Protein AF-A0A965EEN0-F1 (afdb_monomer_lite)

Sequence (197 aa):
MKSKHLRSIIIAGSFLLICLFSVQVYWFNRAFNVAEKQFDHTVQVALKKVADSVSEDTEIRKLSSNFFLAITESKLNSQEVDRMVEKEFQLRSLDVDYEIGIYNADDDTLVYGNYVAATRQQVYDKTKTNITAASAKNLAVYFPGKRSYLAAELKIWIFSTVILLLMCGFFAYAMYSLLRERKFAELKSDFINNMTH

pLDDT: mean 85.21, std 13.42, range [41.09, 97.31]

Structure (mmCIF, N/CA/C/O backbone):
data_AF-A0A965EEN0-F1
#
_entry.id   AF-A0A965EEN0-F1
#
loop_
_atom_site.group_PDB
_atom_site.id
_atom_site.type_symbol
_atom_site.label_atom_id
_atom_site.label_alt_id
_atom_site.label_comp_id
_atom_site.label_asym_id
_atom_site.label_entity_id
_atom_site.label_seq_id
_atom_site.pdbx_PDB_ins_code
_atom_site.Cartn_x
_atom_site.Cartn_y
_atom_site.Cartn_z
_atom_site.occupancy
_atom_site.B_iso_or_equiv
_atom_site.auth_seq_id
_atom_site.auth_comp_id
_atom_site.auth_asym_id
_atom_site.auth_atom_id
_atom_site.pdbx_PDB_model_num
ATOM 1 N N . MET A 1 1 ? -21.021 2.618 46.832 1.00 52.59 1 MET A N 1
ATOM 2 C CA . MET A 1 1 ? -19.882 3.329 46.187 1.00 52.59 1 MET A CA 1
ATOM 3 C C . MET A 1 1 ? -20.282 4.758 45.808 1.00 52.59 1 MET A C 1
ATOM 5 O O . MET A 1 1 ? -21.167 4.915 44.968 1.00 52.59 1 MET A O 1
ATOM 9 N N . LYS A 1 2 ? -19.643 5.788 46.395 1.00 59.25 2 LYS A N 1
ATOM 10 C CA . LYS A 1 2 ? -19.903 7.219 46.103 1.00 59.25 2 LYS A CA 1
ATOM 11 C C . LYS A 1 2 ? -19.820 7.506 44.591 1.00 59.25 2 LYS A C 1
ATOM 13 O O . LYS A 1 2 ? -18.916 6.996 43.931 1.00 59.25 2 LYS A O 1
ATOM 18 N N . SER 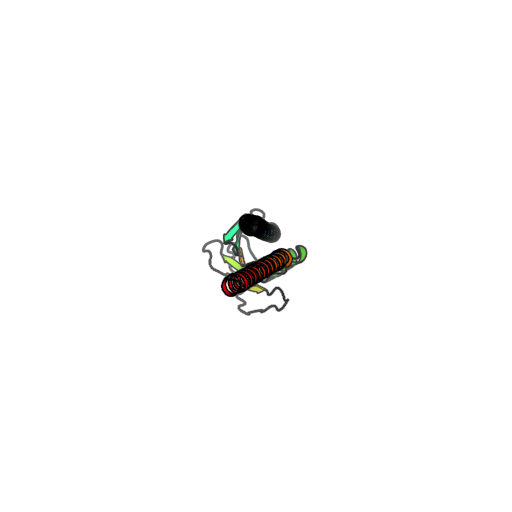A 1 3 ? -20.726 8.331 44.055 1.00 69.62 3 SER A N 1
ATOM 19 C CA . SER A 1 3 ? -20.815 8.721 42.628 1.00 69.62 3 SER A CA 1
ATOM 20 C C . SER A 1 3 ? -19.479 9.183 42.016 1.00 69.62 3 SER A C 1
ATOM 22 O O . SER A 1 3 ? -19.212 8.944 40.839 1.00 69.62 3 SER A O 1
ATOM 24 N N . LYS A 1 4 ? -18.586 9.752 42.838 1.00 75.25 4 LYS A N 1
ATOM 25 C CA . LYS A 1 4 ? -17.220 10.155 42.464 1.00 75.25 4 LYS A CA 1
ATOM 26 C C . LYS A 1 4 ? -16.333 8.993 41.985 1.00 75.25 4 LYS A C 1
ATOM 28 O O . LYS A 1 4 ? -15.599 9.169 41.018 1.00 75.25 4 LYS A O 1
ATOM 33 N N . HIS A 1 5 ? -16.418 7.809 42.601 1.00 79.69 5 HIS A N 1
ATOM 34 C CA . HIS A 1 5 ? -15.613 6.650 42.182 1.00 79.69 5 HIS A CA 1
ATOM 35 C C . HIS A 1 5 ? -16.030 6.134 40.807 1.00 79.69 5 HIS A C 1
ATOM 37 O O . HIS A 1 5 ? -15.175 5.820 39.986 1.00 79.69 5 HIS A O 1
ATOM 43 N N . LEU A 1 6 ? -17.337 6.099 40.534 1.00 80.69 6 LEU A N 1
ATOM 44 C CA . LEU A 1 6 ? -17.842 5.664 39.236 1.00 80.69 6 LEU A CA 1
ATOM 45 C C . LEU A 1 6 ? -17.395 6.612 38.116 1.00 80.69 6 LEU A C 1
ATOM 47 O O . LEU A 1 6 ? -16.905 6.161 37.085 1.00 80.69 6 LEU A O 1
ATOM 51 N N . ARG A 1 7 ? -17.482 7.928 38.347 1.00 82.94 7 ARG A N 1
ATOM 52 C CA . ARG A 1 7 ? -16.989 8.927 37.390 1.00 82.94 7 ARG A CA 1
ATOM 53 C C . ARG A 1 7 ? -15.491 8.764 37.117 1.00 82.94 7 ARG A C 1
ATOM 55 O O . ARG A 1 7 ? -15.071 8.875 35.972 1.00 82.94 7 ARG A O 1
ATOM 62 N N . SER A 1 8 ? -14.702 8.464 38.151 1.00 85.00 8 SER A N 1
ATOM 63 C CA . SER A 1 8 ? -13.263 8.214 38.009 1.00 85.00 8 SER A CA 1
ATOM 64 C C . SER A 1 8 ? -12.963 6.999 37.128 1.00 85.00 8 SER A C 1
ATOM 66 O O . SER A 1 8 ? -12.065 7.074 36.298 1.00 85.00 8 SER A O 1
ATOM 68 N N . ILE A 1 9 ? -13.721 5.904 37.275 1.00 86.69 9 ILE A N 1
ATOM 69 C CA . ILE A 1 9 ? -13.557 4.691 36.455 1.00 86.69 9 ILE A CA 1
ATOM 70 C C . ILE A 1 9 ? -13.879 4.983 34.985 1.00 86.69 9 ILE A C 1
ATOM 72 O O . ILE A 1 9 ? -13.111 4.598 34.109 1.00 86.69 9 ILE A O 1
ATOM 76 N N . ILE A 1 10 ? -14.972 5.705 34.712 1.00 88.44 10 ILE A N 1
ATOM 77 C CA . ILE A 1 10 ? -15.376 6.061 33.341 1.00 88.44 10 ILE A CA 1
ATOM 78 C C . ILE A 1 10 ? -14.299 6.917 32.662 1.00 88.44 10 ILE A C 1
ATOM 80 O O . ILE A 1 10 ? -13.923 6.645 31.521 1.00 88.44 10 ILE A O 1
ATOM 84 N N . ILE A 1 11 ? -13.782 7.930 33.365 1.00 91.19 11 ILE A N 1
ATOM 85 C CA . ILE A 1 11 ? -12.735 8.818 32.842 1.00 91.19 11 ILE A CA 1
ATOM 86 C C . ILE A 1 11 ? -11.450 8.028 32.575 1.00 91.19 11 ILE A C 1
ATOM 88 O O . ILE A 1 11 ? -10.889 8.139 31.488 1.00 91.19 11 ILE A O 1
ATOM 92 N N . ALA A 1 12 ? -11.013 7.196 33.525 1.00 92.75 12 ALA A N 1
ATOM 93 C CA . ALA A 1 12 ? -9.806 6.387 33.371 1.00 92.75 12 ALA A CA 1
ATOM 94 C C . ALA A 1 12 ? -9.928 5.376 32.217 1.00 92.75 12 ALA A C 1
ATOM 96 O O . ALA A 1 12 ? -9.019 5.270 31.399 1.00 92.75 12 ALA A O 1
ATOM 97 N N . GLY A 1 13 ? -11.063 4.678 32.104 1.00 92.38 13 GLY A N 1
ATOM 98 C CA . GLY A 1 13 ? -11.309 3.727 31.016 1.00 92.38 13 GLY A CA 1
ATOM 99 C C . GLY A 1 13 ? -11.355 4.399 29.643 1.00 92.38 13 GLY A C 1
ATOM 100 O O . GLY A 1 13 ? -10.730 3.920 28.700 1.00 92.38 13 GLY A O 1
ATOM 101 N N . SER A 1 14 ? -12.015 5.556 29.543 1.00 92.88 14 SER A N 1
ATOM 102 C CA . SER A 1 14 ? -12.060 6.334 28.297 1.00 92.88 14 SER A CA 1
ATOM 103 C C . SER A 1 14 ? -10.670 6.829 27.895 1.00 92.88 14 SER A C 1
ATOM 105 O O . SER A 1 14 ? -10.293 6.725 26.731 1.00 92.88 14 SER A O 1
ATOM 107 N N . PHE A 1 15 ? -9.882 7.314 28.860 1.00 95.38 15 PHE A N 1
ATOM 108 C CA . PHE A 1 15 ? -8.502 7.736 28.626 1.00 95.38 15 PHE A CA 1
ATOM 109 C C . PHE A 1 15 ? -7.636 6.584 28.101 1.00 95.38 15 PHE A C 1
ATOM 111 O O . PHE A 1 15 ? -6.940 6.749 27.101 1.00 95.38 15 PHE A O 1
ATOM 118 N N . LEU A 1 16 ? -7.737 5.396 28.706 1.00 95.75 16 LEU A N 1
ATOM 119 C CA . LEU A 1 16 ? -7.013 4.209 28.245 1.00 95.75 16 LEU A CA 1
ATOM 120 C C . LEU A 1 16 ? -7.390 3.820 26.811 1.00 95.75 16 LEU A C 1
ATOM 122 O O . LEU A 1 16 ? -6.499 3.542 26.011 1.00 95.75 16 LEU A O 1
ATOM 126 N N . LEU A 1 17 ? -8.679 3.847 26.458 1.00 94.75 17 LEU A N 1
ATOM 127 C CA . LEU A 1 17 ? -9.121 3.562 25.089 1.00 94.75 17 LEU A CA 1
ATOM 128 C C . LEU A 1 17 ? -8.595 4.588 24.079 1.00 94.75 17 LEU A C 1
ATOM 130 O O . LEU A 1 17 ? -8.175 4.201 22.993 1.00 94.75 17 LEU A O 1
ATOM 134 N N . ILE A 1 18 ? -8.559 5.876 24.435 1.00 94.88 18 ILE A N 1
ATOM 135 C CA . ILE A 1 18 ? -7.991 6.929 23.578 1.00 94.88 18 ILE A CA 1
ATOM 136 C C . ILE A 1 18 ? -6.486 6.715 23.377 1.00 94.88 18 ILE A C 1
ATOM 138 O O . ILE A 1 18 ? -5.993 6.829 22.251 1.00 94.88 18 ILE A O 1
ATOM 142 N N . CYS A 1 19 ? -5.751 6.373 24.439 1.00 96.69 19 CYS A N 1
ATOM 143 C CA . CYS A 1 19 ? -4.330 6.044 24.341 1.00 96.69 19 CYS A CA 1
ATOM 144 C C . CYS A 1 19 ? -4.102 4.829 23.434 1.00 96.69 19 CYS A C 1
ATOM 146 O O . CYS A 1 19 ? -3.274 4.896 22.528 1.00 96.69 19 CYS A O 1
ATOM 148 N N . LEU A 1 20 ? -4.867 3.750 23.626 1.00 95.69 20 LEU A N 1
ATOM 149 C CA . LEU A 1 20 ? -4.788 2.550 22.789 1.00 95.69 20 LEU A CA 1
ATOM 150 C C . LEU A 1 20 ? -5.118 2.852 21.326 1.00 95.69 20 LEU A C 1
ATOM 152 O O . LEU A 1 20 ? -4.386 2.430 20.436 1.00 95.69 20 LEU A O 1
ATOM 156 N N . PHE A 1 21 ? -6.168 3.632 21.069 1.00 95.56 21 PHE A N 1
ATOM 157 C CA . PHE A 1 21 ? -6.535 4.057 19.721 1.00 95.56 21 PHE A CA 1
ATOM 158 C C . PHE A 1 21 ? -5.434 4.890 19.058 1.00 95.56 21 PHE A C 1
ATOM 160 O O . PHE A 1 21 ? -5.085 4.645 17.907 1.00 95.56 21 PHE A O 1
ATOM 167 N N . SER A 1 22 ? -4.823 5.817 19.795 1.00 96.31 22 SER A N 1
ATOM 168 C CA . SER A 1 22 ? -3.713 6.632 19.285 1.00 96.31 22 SER A CA 1
ATOM 169 C C . SER A 1 22 ? -2.498 5.773 18.921 1.00 96.31 22 SER A C 1
ATOM 171 O O . SER A 1 22 ? -1.909 5.949 17.854 1.00 96.31 22 SER A O 1
ATOM 173 N N . VAL A 1 23 ? -2.151 4.804 19.774 1.00 96.50 23 VAL A N 1
ATOM 174 C CA . VAL A 1 23 ? -1.073 3.837 19.515 1.00 96.50 23 VAL A CA 1
ATOM 175 C C . VAL A 1 23 ? -1.391 2.989 18.281 1.00 96.50 23 VAL A C 1
ATOM 177 O O . VAL A 1 23 ? -0.535 2.836 17.411 1.00 96.50 23 VAL A O 1
ATOM 180 N N . GLN A 1 24 ? -2.623 2.491 18.163 1.00 95.94 24 GLN A N 1
ATOM 181 C CA . GLN A 1 24 ? -3.076 1.707 17.015 1.00 95.94 24 GLN A CA 1
ATOM 182 C C . GLN A 1 24 ? -2.960 2.499 15.705 1.00 95.94 24 GLN A C 1
ATOM 184 O O . GLN A 1 24 ? -2.416 1.989 14.729 1.00 95.94 24 GLN A O 1
ATOM 189 N N . VAL A 1 25 ? -3.412 3.758 15.686 1.00 95.81 25 VAL A N 1
ATOM 190 C CA . VAL A 1 25 ? -3.315 4.640 14.508 1.00 95.81 25 VAL A CA 1
ATOM 191 C C . VAL A 1 25 ? -1.856 4.903 14.135 1.00 95.81 25 VAL A C 1
ATOM 193 O O . VAL A 1 25 ? -1.494 4.817 12.960 1.00 95.81 25 VAL A O 1
ATOM 196 N N . TYR A 1 26 ? -1.001 5.192 15.119 1.00 96.19 26 TYR A N 1
ATOM 197 C CA . TYR A 1 26 ? 0.425 5.411 14.884 1.00 96.19 26 TYR A CA 1
ATOM 198 C C . TYR A 1 26 ? 1.080 4.196 14.220 1.00 96.19 26 TYR A C 1
ATOM 200 O O . TYR A 1 26 ? 1.743 4.326 13.187 1.00 96.19 26 TYR A O 1
ATOM 208 N N . TRP A 1 27 ? 0.867 3.007 14.786 1.00 95.50 27 TRP A N 1
ATOM 209 C CA . TRP A 1 27 ? 1.467 1.790 14.262 1.00 95.50 27 TRP A CA 1
ATOM 210 C C . TRP A 1 27 ? 0.871 1.358 12.922 1.00 95.50 27 TRP A C 1
ATOM 212 O O . TRP A 1 27 ? 1.629 0.926 12.059 1.00 95.50 27 TRP A O 1
ATOM 222 N N . PHE A 1 28 ? -0.435 1.542 12.699 1.00 95.25 28 PHE A N 1
ATOM 223 C CA . PHE A 1 28 ? -1.068 1.295 11.401 1.00 95.25 28 PHE A CA 1
ATOM 224 C C . PHE A 1 28 ? -0.423 2.146 10.302 1.00 95.25 28 PHE A C 1
ATOM 226 O O . PHE A 1 28 ? 0.003 1.621 9.276 1.00 95.25 28 PHE A O 1
ATOM 233 N N . ASN A 1 29 ? -0.270 3.451 10.544 1.00 94.81 29 ASN A N 1
ATOM 234 C CA . ASN A 1 29 ? 0.387 4.354 9.599 1.00 94.81 29 ASN A CA 1
ATOM 235 C C . ASN A 1 29 ? 1.854 3.974 9.382 1.00 94.81 29 ASN A C 1
ATOM 237 O O . ASN A 1 29 ? 2.368 4.048 8.266 1.00 94.81 29 ASN A O 1
ATOM 241 N N . ARG A 1 30 ? 2.547 3.537 10.441 1.00 95.56 30 ARG A N 1
ATOM 242 C CA . ARG A 1 30 ? 3.922 3.051 10.328 1.00 95.56 30 ARG A CA 1
ATOM 243 C C . ARG A 1 30 ? 3.999 1.791 9.470 1.00 95.56 30 ARG A C 1
ATOM 245 O O . ARG A 1 30 ? 4.868 1.726 8.607 1.00 95.56 30 ARG A O 1
ATOM 252 N N . ALA A 1 31 ? 3.107 0.832 9.687 1.00 95.62 31 ALA A N 1
ATOM 253 C CA . ALA A 1 31 ? 3.028 -0.398 8.916 1.00 95.62 31 ALA A CA 1
ATOM 254 C C . ALA A 1 31 ? 2.708 -0.113 7.445 1.00 95.62 31 ALA A C 1
ATOM 256 O O . ALA A 1 31 ? 3.397 -0.631 6.572 1.00 95.62 31 ALA A O 1
ATOM 257 N N . PHE A 1 32 ? 1.753 0.782 7.173 1.00 95.38 32 PHE A N 1
ATOM 258 C CA . PHE A 1 32 ? 1.436 1.230 5.818 1.00 95.38 32 PHE A CA 1
ATOM 259 C C . PHE A 1 32 ? 2.650 1.855 5.124 1.00 95.38 32 PHE A C 1
ATOM 261 O O . PHE A 1 32 ? 3.003 1.458 4.018 1.00 95.38 32 PHE A O 1
ATOM 268 N N . ASN A 1 33 ? 3.354 2.763 5.804 1.00 95.81 33 ASN A N 1
ATOM 269 C CA . ASN A 1 33 ? 4.558 3.394 5.261 1.00 95.81 33 ASN A CA 1
ATOM 270 C C . ASN A 1 33 ? 5.698 2.395 5.016 1.00 95.81 33 ASN A C 1
ATOM 272 O O . ASN A 1 33 ? 6.497 2.584 4.102 1.00 95.81 33 ASN A O 1
ATOM 276 N N . VAL A 1 34 ? 5.824 1.360 5.849 1.00 95.75 34 VAL A N 1
ATOM 277 C CA . VAL A 1 34 ? 6.825 0.301 5.658 1.00 95.75 34 VAL A CA 1
ATOM 278 C C . VAL A 1 34 ? 6.457 -0.573 4.462 1.00 95.75 34 VAL A C 1
ATOM 280 O O . VAL A 1 34 ? 7.321 -0.804 3.621 1.00 95.75 34 VAL A O 1
ATOM 283 N N . ALA A 1 35 ? 5.193 -0.986 4.344 1.00 94.88 35 ALA A N 1
ATOM 284 C CA . ALA A 1 35 ? 4.704 -1.755 3.202 1.00 94.88 35 ALA A CA 1
ATOM 285 C C . ALA A 1 35 ? 4.879 -0.973 1.887 1.00 94.88 35 ALA A C 1
ATOM 287 O O . ALA A 1 35 ? 5.407 -1.507 0.915 1.00 94.88 35 ALA A O 1
ATOM 288 N N . GLU A 1 36 ? 4.551 0.326 1.870 1.00 94.94 36 GLU A N 1
ATOM 289 C CA . GLU A 1 36 ? 4.758 1.175 0.690 1.00 94.94 36 GLU A CA 1
ATOM 290 C C . GLU A 1 36 ? 6.240 1.265 0.299 1.00 94.94 36 GLU A C 1
ATOM 292 O O . GLU A 1 36 ? 6.577 1.111 -0.874 1.00 94.94 36 GLU A O 1
ATOM 297 N N . LYS A 1 37 ? 7.144 1.450 1.270 1.00 95.44 37 LYS A N 1
ATOM 298 C CA . LYS A 1 37 ? 8.590 1.482 1.004 1.00 95.44 37 LYS A CA 1
ATOM 299 C C . LYS A 1 37 ? 9.126 0.147 0.504 1.00 95.44 37 LYS A C 1
ATOM 301 O O . LYS A 1 37 ? 9.966 0.139 -0.391 1.00 95.44 37 LYS A O 1
ATOM 306 N N . GLN A 1 38 ? 8.666 -0.963 1.076 1.00 94.94 38 GLN A N 1
ATOM 307 C CA . GLN A 1 38 ? 9.084 -2.299 0.662 1.00 94.94 38 GLN A CA 1
ATOM 308 C C . GLN A 1 38 ? 8.638 -2.581 -0.774 1.00 94.94 38 GLN A C 1
ATOM 310 O O . GLN A 1 38 ? 9.435 -3.067 -1.579 1.00 94.94 38 GLN A O 1
ATOM 315 N N . PHE A 1 39 ? 7.397 -2.222 -1.106 1.00 95.69 39 PHE A N 1
ATOM 316 C CA . PHE A 1 39 ? 6.869 -2.302 -2.462 1.00 95.69 39 PHE A CA 1
ATOM 317 C C . PHE A 1 39 ? 7.713 -1.473 -3.433 1.00 95.69 39 PHE A C 1
ATOM 319 O O . PHE A 1 39 ? 8.235 -2.012 -4.407 1.00 95.69 39 PHE A O 1
ATOM 326 N N . ASP A 1 40 ? 7.906 -0.184 -3.137 1.00 95.50 40 ASP A N 1
ATOM 327 C CA . ASP A 1 40 ? 8.657 0.730 -3.999 1.00 95.50 40 ASP A CA 1
ATOM 328 C C . ASP A 1 40 ? 10.091 0.242 -4.227 1.00 95.50 40 ASP A C 1
ATOM 330 O O . ASP A 1 40 ? 10.566 0.226 -5.359 1.00 95.50 40 ASP A O 1
ATOM 334 N N . HIS A 1 41 ? 10.768 -0.202 -3.166 1.00 95.38 41 HIS A N 1
ATOM 335 C CA . HIS A 1 41 ? 12.117 -0.750 -3.255 1.00 95.38 41 HIS A CA 1
ATOM 336 C C . HIS A 1 41 ? 12.152 -2.024 -4.108 1.00 95.38 41 HIS A C 1
ATOM 338 O O . HIS A 1 41 ? 13.031 -2.192 -4.948 1.00 95.38 41 HIS A O 1
ATOM 344 N N . THR A 1 42 ? 11.178 -2.918 -3.935 1.00 95.31 42 THR A N 1
ATOM 345 C CA . THR A 1 42 ? 11.094 -4.168 -4.702 1.00 95.31 42 THR A CA 1
ATOM 346 C C . THR A 1 42 ? 10.905 -3.892 -6.191 1.00 95.31 42 THR A C 1
ATOM 348 O O . THR A 1 42 ? 11.624 -4.464 -7.011 1.00 95.31 42 THR A O 1
ATOM 351 N N . VAL A 1 43 ? 10.003 -2.967 -6.534 1.00 95.81 43 VAL A N 1
ATOM 352 C CA . VAL A 1 43 ? 9.777 -2.514 -7.911 1.00 95.81 43 VAL A CA 1
ATOM 353 C C . VAL A 1 43 ? 11.031 -1.858 -8.477 1.00 95.81 43 VAL A C 1
ATOM 355 O O . VAL A 1 43 ? 11.451 -2.205 -9.575 1.00 95.81 43 VAL A O 1
ATOM 358 N N . GLN A 1 44 ? 11.667 -0.950 -7.734 1.00 95.38 44 GLN A N 1
ATOM 359 C CA . GLN A 1 44 ? 12.882 -0.276 -8.193 1.00 95.38 44 GLN A CA 1
ATOM 360 C C . GLN A 1 44 ? 14.005 -1.265 -8.487 1.00 95.38 44 GLN A C 1
ATOM 362 O O . GLN A 1 44 ? 14.628 -1.167 -9.537 1.00 95.38 44 GLN A O 1
ATOM 367 N N . VAL A 1 45 ? 14.240 -2.244 -7.611 1.00 95.25 45 VAL A N 1
ATOM 368 C CA . VAL A 1 45 ? 15.273 -3.263 -7.836 1.00 95.25 45 VAL A CA 1
ATOM 369 C C . VAL A 1 45 ? 14.926 -4.143 -9.039 1.00 95.25 45 VAL A C 1
ATOM 371 O O . VAL A 1 45 ? 15.811 -4.450 -9.833 1.00 95.25 45 VAL A O 1
ATOM 374 N N . ALA A 1 46 ? 13.658 -4.529 -9.202 1.00 95.06 46 ALA A N 1
ATOM 375 C CA . ALA A 1 46 ? 13.211 -5.309 -10.353 1.00 95.06 46 ALA A CA 1
ATOM 376 C C . ALA A 1 46 ? 13.407 -4.546 -11.671 1.00 95.06 46 ALA A C 1
ATOM 378 O O . ALA A 1 46 ? 14.043 -5.051 -12.592 1.00 95.06 46 ALA A O 1
ATOM 379 N N . LEU A 1 47 ? 12.922 -3.304 -11.739 1.00 94.56 47 LEU A N 1
ATOM 380 C CA . LEU A 1 47 ? 13.054 -2.466 -12.928 1.00 94.56 47 LEU A CA 1
ATOM 381 C C . LEU A 1 47 ? 14.506 -2.114 -13.217 1.00 94.56 47 LEU A C 1
ATOM 383 O O . LEU A 1 47 ? 14.902 -2.145 -14.374 1.00 94.56 47 LEU A O 1
ATOM 387 N N . LYS A 1 48 ? 15.318 -1.852 -12.187 1.00 94.62 48 LYS A N 1
ATOM 388 C CA . LYS A 1 48 ? 16.759 -1.636 -12.343 1.00 94.62 48 LYS A CA 1
ATOM 389 C C . LYS A 1 48 ? 17.430 -2.863 -12.949 1.00 94.62 48 LYS A C 1
ATOM 391 O O . LYS A 1 48 ? 18.229 -2.710 -13.858 1.00 94.62 48 LYS A O 1
ATOM 396 N N . LYS A 1 49 ? 17.058 -4.079 -12.532 1.00 94.81 49 LYS A N 1
ATOM 397 C CA . LYS A 1 49 ? 17.591 -5.310 -13.135 1.00 94.81 49 LYS A CA 1
ATOM 398 C C . LYS A 1 49 ? 17.206 -5.483 -14.599 1.00 94.81 49 LYS A C 1
ATOM 400 O O . LYS A 1 49 ? 18.071 -5.861 -15.380 1.00 94.81 49 LYS A O 1
ATOM 405 N N . VAL A 1 50 ? 15.964 -5.174 -14.970 1.00 92.69 50 VAL A N 1
ATOM 406 C CA . VAL A 1 50 ? 15.535 -5.182 -16.379 1.00 92.69 50 VAL A CA 1
ATOM 407 C C . VAL A 1 50 ? 16.268 -4.103 -17.177 1.00 92.69 50 VAL A C 1
ATOM 409 O O . VAL A 1 50 ? 16.769 -4.374 -18.263 1.00 92.69 50 VAL A O 1
ATOM 412 N N . ALA A 1 51 ? 16.378 -2.894 -16.635 1.00 92.19 51 ALA A N 1
ATOM 413 C CA . ALA A 1 51 ? 17.048 -1.777 -17.284 1.00 92.19 51 ALA A CA 1
ATOM 414 C C . ALA A 1 51 ? 18.541 -2.072 -17.515 1.00 92.19 51 ALA A C 1
ATOM 416 O O . ALA A 1 51 ? 19.008 -1.978 -18.648 1.00 92.19 51 ALA A O 1
ATOM 417 N N . ASP A 1 52 ? 19.256 -2.518 -16.476 1.00 93.19 52 ASP A N 1
ATOM 418 C CA . ASP A 1 52 ? 20.690 -2.848 -16.515 1.00 93.19 52 ASP A CA 1
ATOM 419 C C . ASP A 1 52 ? 21.018 -3.978 -17.503 1.00 93.19 52 ASP A C 1
ATOM 421 O O . ASP A 1 52 ? 22.133 -4.073 -18.007 1.00 93.19 52 ASP A O 1
ATOM 425 N N . SER A 1 53 ? 20.061 -4.864 -17.793 1.00 89.75 53 SER A N 1
ATOM 426 C CA . SER A 1 53 ? 20.250 -5.900 -18.815 1.00 89.75 53 SER A CA 1
ATOM 427 C C . SER A 1 53 ? 20.113 -5.399 -20.253 1.00 89.75 53 SER A C 1
ATOM 429 O O . SER A 1 53 ? 20.447 -6.147 -21.169 1.00 89.75 53 SER A O 1
ATOM 431 N N . VAL A 1 54 ? 19.639 -4.166 -20.467 1.00 89.00 54 VAL A N 1
ATOM 432 C CA . VAL A 1 54 ? 19.476 -3.586 -21.810 1.00 89.00 54 VAL A CA 1
ATOM 433 C C . VAL A 1 54 ? 20.331 -2.333 -22.035 1.00 89.00 54 VAL A C 1
ATOM 435 O O . VAL A 1 54 ? 20.609 -1.993 -23.183 1.00 89.00 54 VAL A O 1
ATOM 438 N N . SER A 1 55 ? 20.769 -1.645 -20.979 1.00 89.06 55 SER A N 1
ATOM 439 C CA . SER A 1 55 ? 21.683 -0.498 -21.059 1.00 89.06 55 SER A CA 1
ATOM 440 C C . SER A 1 55 ? 22.581 -0.428 -19.822 1.00 89.06 55 SER A C 1
ATOM 442 O O . SER A 1 55 ? 22.171 -0.839 -18.740 1.00 89.06 55 SER A O 1
ATOM 444 N N . GLU A 1 56 ? 23.803 0.087 -19.978 1.00 85.25 56 GLU A N 1
ATOM 445 C CA . GLU A 1 56 ? 24.755 0.258 -18.868 1.00 85.25 56 GLU A CA 1
ATOM 446 C C . GLU A 1 56 ? 24.432 1.485 -18.004 1.00 85.25 56 GLU A C 1
ATOM 448 O O . GLU A 1 56 ? 24.634 1.453 -16.789 1.00 85.25 56 GLU A O 1
ATOM 453 N N . ASP A 1 57 ? 23.902 2.548 -18.615 1.00 87.50 57 ASP A N 1
ATOM 454 C CA . ASP A 1 57 ? 23.522 3.778 -17.921 1.00 87.50 57 ASP A CA 1
ATOM 455 C C . ASP A 1 57 ? 22.000 3.838 -17.787 1.00 87.50 57 ASP A C 1
ATOM 457 O O . ASP A 1 57 ? 21.278 4.079 -18.758 1.00 87.50 57 ASP A O 1
ATOM 461 N N . THR A 1 58 ? 21.499 3.516 -16.591 1.00 91.12 58 THR A N 1
ATOM 462 C CA . THR A 1 58 ? 20.056 3.470 -16.333 1.00 91.12 58 THR A CA 1
ATOM 463 C C . THR A 1 58 ? 19.674 4.104 -15.010 1.00 91.12 58 THR A C 1
ATOM 465 O O . THR A 1 58 ? 20.310 3.889 -13.970 1.00 91.12 58 THR A O 1
ATOM 468 N N . GLU A 1 59 ? 18.558 4.824 -15.032 1.00 91.62 59 GLU A N 1
ATOM 469 C CA . GLU A 1 59 ? 17.995 5.507 -13.873 1.00 91.62 59 GLU A CA 1
ATOM 470 C C . GLU A 1 59 ? 16.534 5.098 -13.677 1.00 91.62 59 GLU A C 1
ATOM 472 O O . GLU A 1 59 ? 15.741 5.100 -14.619 1.00 91.62 59 GLU A O 1
ATOM 477 N N . ILE A 1 60 ? 16.149 4.778 -12.438 1.00 93.94 60 ILE A N 1
ATOM 478 C CA . ILE A 1 60 ? 14.751 4.507 -12.090 1.00 93.94 60 ILE A CA 1
ATOM 479 C C . ILE A 1 60 ? 14.166 5.722 -11.377 1.00 93.94 60 ILE A C 1
ATOM 481 O O . ILE A 1 60 ? 14.501 6.011 -10.228 1.00 93.94 60 ILE A O 1
ATOM 485 N N . ARG A 1 61 ? 13.232 6.404 -12.036 1.00 91.75 61 ARG A N 1
ATOM 486 C CA . ARG A 1 61 ? 12.490 7.543 -11.496 1.00 91.75 61 ARG A CA 1
ATOM 487 C C . ARG A 1 61 ? 11.095 7.113 -11.068 1.00 91.75 61 ARG A C 1
ATOM 489 O O . ARG A 1 61 ? 10.332 6.531 -11.835 1.00 91.75 61 ARG A O 1
ATOM 496 N N . LYS A 1 62 ? 10.720 7.448 -9.837 1.00 92.31 62 LYS A N 1
ATOM 497 C CA . LYS A 1 62 ? 9.339 7.318 -9.358 1.00 92.31 62 LYS A CA 1
ATOM 498 C C . LYS A 1 62 ? 8.604 8.627 -9.645 1.00 92.31 62 LYS A C 1
ATOM 500 O O . LYS A 1 62 ? 8.882 9.625 -8.987 1.00 92.31 62 LYS A O 1
ATOM 505 N N . LEU A 1 63 ? 7.676 8.628 -10.604 1.00 87.38 63 LEU A N 1
ATOM 506 C CA . LEU A 1 63 ? 6.915 9.839 -10.957 1.00 87.38 63 LEU A CA 1
ATOM 507 C C . LEU A 1 63 ? 5.676 10.020 -10.072 1.00 87.38 63 LEU A C 1
ATOM 509 O O . LEU A 1 63 ? 5.239 11.140 -9.826 1.00 87.38 63 LEU A O 1
ATOM 513 N N . SER A 1 64 ? 5.101 8.922 -9.574 1.00 89.00 64 SER A N 1
ATOM 514 C CA . SER A 1 64 ? 3.989 8.953 -8.618 1.00 89.00 64 SER A CA 1
ATOM 515 C C . SER A 1 64 ? 3.997 7.713 -7.719 1.00 89.00 64 SER A C 1
ATOM 517 O O . SER A 1 64 ? 4.837 6.832 -7.883 1.00 89.00 64 SER A O 1
ATOM 519 N N . SER A 1 65 ? 3.069 7.607 -6.757 1.00 88.00 65 SER A N 1
ATOM 520 C CA . SER A 1 65 ? 2.994 6.419 -5.881 1.00 88.00 65 SER A CA 1
ATOM 521 C C . SER A 1 65 ? 2.846 5.112 -6.675 1.00 88.00 65 SER A C 1
ATOM 523 O O . SER A 1 65 ? 3.422 4.102 -6.281 1.00 88.00 65 SER A O 1
ATOM 525 N N . ASN A 1 66 ? 2.165 5.136 -7.821 1.00 91.88 66 ASN A N 1
ATOM 526 C CA . ASN A 1 66 ? 1.869 3.937 -8.604 1.00 91.88 66 ASN A CA 1
ATOM 527 C C . ASN A 1 66 ? 2.605 3.897 -9.950 1.00 91.88 66 ASN A C 1
ATOM 529 O O . ASN A 1 66 ? 2.345 2.984 -10.719 1.00 91.88 66 ASN A O 1
ATOM 533 N N . PHE A 1 67 ? 3.461 4.873 -10.269 1.00 91.75 67 PHE A N 1
ATOM 534 C CA . PHE A 1 67 ? 4.080 4.995 -11.593 1.00 91.75 67 PHE A CA 1
ATOM 535 C C . PHE A 1 67 ? 5.598 5.121 -11.491 1.00 91.75 67 PHE A C 1
ATOM 537 O O . PHE A 1 67 ? 6.116 6.021 -10.817 1.00 91.75 67 PHE A O 1
ATOM 544 N N . PHE A 1 68 ? 6.291 4.252 -12.219 1.00 94.19 68 PHE A N 1
ATOM 545 C CA . PHE A 1 68 ? 7.743 4.157 -12.261 1.00 94.19 68 PHE A CA 1
ATOM 546 C C . PHE A 1 68 ? 8.218 4.244 -13.707 1.00 94.19 68 PHE A C 1
ATOM 548 O O . PHE A 1 68 ? 7.620 3.645 -14.594 1.00 94.19 68 PHE A O 1
ATOM 555 N N . LEU A 1 69 ? 9.300 4.979 -13.929 1.00 91.62 69 LEU A N 1
ATOM 556 C CA . LEU A 1 69 ? 9.942 5.159 -15.222 1.00 91.62 69 LEU A CA 1
ATOM 557 C C . LEU A 1 69 ? 11.402 4.722 -15.105 1.00 91.62 69 LEU A C 1
ATOM 559 O O . LEU A 1 69 ? 12.151 5.267 -14.301 1.00 91.62 69 LEU A O 1
ATOM 563 N N . ALA A 1 70 ? 11.798 3.753 -15.909 1.00 92.62 70 ALA A N 1
ATOM 564 C CA . ALA A 1 70 ? 13.168 3.345 -16.138 1.00 92.62 70 ALA A CA 1
ATOM 565 C C . ALA A 1 70 ? 13.691 4.042 -17.400 1.00 92.62 70 ALA A C 1
ATOM 567 O O . ALA A 1 70 ? 13.235 3.774 -18.515 1.00 92.62 70 ALA A O 1
ATOM 568 N N . ILE A 1 71 ? 14.640 4.953 -17.205 1.00 89.06 71 ILE A N 1
ATOM 569 C CA . ILE A 1 71 ? 15.404 5.558 -18.290 1.00 89.06 71 ILE A CA 1
ATOM 570 C C . ILE A 1 71 ? 16.440 4.531 -18.727 1.00 89.06 71 ILE A C 1
ATOM 572 O O . ILE A 1 71 ? 17.261 4.097 -17.919 1.00 89.06 71 ILE A O 1
ATOM 576 N N . THR A 1 72 ? 16.356 4.117 -19.985 1.00 86.69 72 THR A N 1
ATOM 577 C CA . THR A 1 72 ? 17.273 3.136 -20.583 1.00 86.69 72 THR A CA 1
ATOM 578 C C . THR A 1 72 ? 17.951 3.667 -21.832 1.00 86.69 72 THR A C 1
ATOM 580 O O . THR A 1 72 ? 19.050 3.220 -22.144 1.00 86.69 72 THR A O 1
ATOM 583 N N . GLU A 1 73 ? 17.285 4.574 -22.556 1.00 85.19 73 GLU A N 1
ATOM 584 C CA . GLU A 1 73 ? 17.747 5.172 -23.815 1.00 85.19 73 GLU A CA 1
ATOM 585 C C . GLU A 1 73 ? 18.296 4.156 -24.834 1.00 85.19 73 GLU A C 1
ATOM 587 O O . GLU A 1 73 ? 19.218 4.419 -25.605 1.00 85.19 73 GLU A O 1
ATOM 592 N N . SER A 1 74 ? 17.701 2.964 -24.868 1.00 83.06 74 SER A N 1
ATOM 593 C CA . SER A 1 74 ? 18.208 1.832 -25.640 1.00 83.06 74 SER A CA 1
ATOM 594 C C . SER A 1 74 ? 17.153 1.258 -26.579 1.00 83.06 74 SER A C 1
ATOM 596 O O . SER A 1 74 ? 15.968 1.607 -26.542 1.00 83.06 74 SER A O 1
ATOM 598 N N . LYS A 1 75 ? 17.585 0.370 -27.479 1.00 83.06 75 LYS A N 1
ATOM 599 C CA . LYS A 1 75 ? 16.680 -0.316 -28.405 1.00 83.06 75 LYS A CA 1
ATOM 600 C C . LYS A 1 75 ? 15.922 -1.413 -27.666 1.00 83.06 75 LYS A C 1
ATOM 602 O O . LYS A 1 75 ? 16.372 -2.550 -27.597 1.00 83.06 75 LYS A O 1
ATOM 607 N N . LEU A 1 76 ? 14.744 -1.068 -27.155 1.00 80.38 76 LEU A N 1
ATOM 608 C CA . LEU A 1 76 ? 13.862 -2.019 -26.482 1.00 80.38 76 LEU A CA 1
ATOM 609 C C . LEU A 1 76 ? 12.996 -2.802 -27.483 1.00 80.38 76 LEU A C 1
ATOM 611 O O . LEU A 1 76 ? 12.345 -2.213 -28.360 1.00 80.38 76 LEU A O 1
ATOM 615 N N . ASN A 1 77 ? 12.956 -4.126 -27.305 1.00 83.12 77 ASN A N 1
ATOM 616 C CA . ASN A 1 77 ? 11.990 -5.031 -27.925 1.00 83.12 77 ASN A CA 1
ATOM 617 C C . ASN A 1 77 ? 10.860 -5.335 -26.931 1.00 83.12 77 ASN A C 1
ATOM 619 O O . ASN A 1 77 ? 11.107 -5.901 -25.869 1.00 83.12 77 ASN A O 1
ATOM 623 N N . SER A 1 78 ? 9.618 -5.006 -27.295 1.00 80.12 78 SER A N 1
ATOM 624 C CA . SER A 1 78 ? 8.448 -5.154 -26.420 1.00 80.12 78 SER A CA 1
ATOM 625 C C . SER A 1 78 ? 8.269 -6.570 -25.864 1.00 80.12 78 SER A C 1
ATOM 627 O O . SER A 1 78 ? 7.999 -6.732 -24.683 1.00 80.12 78 SER A O 1
ATOM 629 N N . GLN A 1 79 ? 8.481 -7.612 -26.678 1.00 82.44 79 GLN A N 1
ATOM 630 C CA . GLN A 1 79 ? 8.280 -8.999 -26.229 1.00 82.44 79 GLN A CA 1
ATOM 631 C C . GLN A 1 79 ? 9.345 -9.467 -25.236 1.00 82.44 79 GLN A C 1
ATOM 633 O O . GLN A 1 79 ? 9.088 -10.337 -24.405 1.00 82.44 79 GLN A O 1
ATOM 638 N N . GLU A 1 80 ? 10.559 -8.942 -25.370 1.00 86.12 80 GLU A N 1
ATOM 639 C CA . GLU A 1 80 ? 11.674 -9.281 -24.494 1.00 86.12 80 GLU A CA 1
ATOM 640 C C . GLU A 1 80 ? 11.515 -8.575 -23.147 1.00 86.12 80 GLU A C 1
ATOM 642 O O . GLU A 1 80 ? 11.565 -9.232 -22.108 1.00 86.12 80 GLU A O 1
ATOM 647 N N . VAL A 1 81 ? 11.185 -7.279 -23.175 1.00 87.19 81 VAL A N 1
ATOM 648 C CA . VAL A 1 81 ? 10.898 -6.479 -21.978 1.00 87.19 81 VAL A CA 1
ATOM 649 C C . VAL A 1 81 ? 9.755 -7.080 -21.164 1.00 87.19 81 VAL A C 1
ATOM 651 O O . VAL A 1 81 ? 9.926 -7.279 -19.964 1.00 87.19 81 VAL A O 1
ATOM 654 N N . ASP A 1 82 ? 8.637 -7.446 -21.797 1.00 87.12 82 ASP A N 1
ATOM 655 C CA . ASP A 1 82 ? 7.497 -8.062 -21.106 1.00 87.12 82 ASP A CA 1
ATOM 656 C C . ASP A 1 82 ? 7.915 -9.304 -20.311 1.00 87.12 82 ASP A C 1
ATOM 658 O O . ASP A 1 82 ? 7.627 -9.420 -19.119 1.00 87.12 82 ASP A O 1
ATOM 662 N N . ARG A 1 83 ? 8.665 -10.211 -20.953 1.00 88.88 83 ARG A N 1
ATOM 663 C CA . ARG A 1 83 ? 9.151 -11.447 -20.321 1.00 88.88 83 ARG A CA 1
ATOM 664 C C . ARG A 1 83 ? 10.126 -11.169 -19.182 1.00 88.88 83 ARG A C 1
ATOM 666 O O . ARG A 1 83 ? 10.126 -11.896 -18.190 1.00 88.88 83 ARG A O 1
ATOM 673 N N . MET A 1 84 ? 10.983 -10.162 -19.325 1.00 91.38 84 MET A N 1
ATOM 674 C CA . MET A 1 84 ? 11.976 -9.805 -18.311 1.00 91.38 84 MET A CA 1
ATOM 675 C C . MET A 1 84 ? 11.329 -9.168 -17.085 1.00 91.38 84 MET A C 1
ATOM 677 O O . MET A 1 84 ? 11.645 -9.569 -15.965 1.00 91.38 84 MET A O 1
ATOM 681 N N . VAL A 1 85 ? 10.397 -8.232 -17.289 1.00 92.50 85 VAL A N 1
ATOM 682 C CA . VAL A 1 85 ? 9.625 -7.607 -16.206 1.00 92.50 85 VAL A CA 1
ATOM 683 C C . VAL A 1 85 ? 8.806 -8.662 -15.472 1.00 92.50 85 VAL A C 1
ATOM 685 O O . VAL A 1 85 ? 8.896 -8.754 -14.249 1.00 92.50 85 VAL A O 1
ATOM 688 N N . GLU A 1 86 ? 8.083 -9.513 -16.205 1.00 91.50 86 GLU A N 1
ATOM 689 C CA . GLU A 1 86 ? 7.298 -10.598 -15.611 1.00 91.50 86 GLU A CA 1
ATOM 690 C C . GLU A 1 86 ? 8.183 -11.538 -14.777 1.00 91.50 86 GLU A C 1
ATOM 692 O O . GLU A 1 86 ? 7.860 -11.853 -13.630 1.00 91.50 86 GLU A O 1
ATOM 697 N N . LYS A 1 87 ? 9.341 -11.941 -15.313 1.00 92.31 87 LYS A N 1
ATOM 698 C CA . LYS A 1 87 ? 10.295 -12.798 -14.604 1.00 92.31 87 LYS A CA 1
ATOM 699 C C . LYS A 1 87 ? 10.819 -12.142 -13.324 1.00 92.31 87 LYS A C 1
ATOM 701 O O . LYS A 1 87 ? 10.821 -12.791 -12.279 1.00 92.31 87 LYS A O 1
ATOM 706 N N . GLU A 1 88 ? 11.267 -10.887 -13.378 1.00 93.88 88 GLU A N 1
ATOM 707 C CA . GLU A 1 88 ? 11.792 -10.184 -12.198 1.00 93.88 88 GLU A CA 1
ATOM 708 C C . GLU A 1 88 ? 10.714 -9.959 -11.131 1.00 93.88 88 GLU A C 1
ATOM 710 O O . GLU A 1 88 ? 11.001 -10.071 -9.937 1.00 93.88 88 GLU A O 1
ATOM 715 N N . PHE A 1 89 ? 9.469 -9.693 -11.534 1.00 93.38 89 PHE A N 1
ATOM 716 C CA . PHE A 1 89 ? 8.355 -9.522 -10.600 1.00 93.38 89 PHE A CA 1
ATOM 717 C C . PHE A 1 89 ? 7.989 -10.852 -9.931 1.00 93.38 89 PHE A C 1
ATOM 719 O O . PHE A 1 89 ? 7.864 -10.907 -8.705 1.00 93.38 89 PHE A O 1
ATOM 726 N N . GLN A 1 90 ? 7.935 -11.951 -10.689 1.00 90.56 90 GLN A N 1
ATOM 727 C CA . GLN A 1 90 ? 7.692 -13.289 -10.137 1.00 90.56 90 GLN A CA 1
ATOM 728 C C . GLN A 1 90 ? 8.807 -13.748 -9.191 1.00 90.56 90 GLN A C 1
ATOM 730 O O . GLN A 1 90 ? 8.519 -14.253 -8.106 1.00 90.56 90 GLN A O 1
ATOM 735 N N . LEU A 1 91 ? 10.079 -13.526 -9.546 1.00 92.94 91 LEU A N 1
ATOM 736 C CA . LEU A 1 91 ? 11.227 -13.857 -8.688 1.00 92.94 91 LEU A CA 1
ATOM 737 C C . LEU A 1 91 ? 11.173 -13.149 -7.329 1.00 92.94 91 LEU A C 1
ATOM 739 O O . LEU A 1 91 ? 11.725 -13.641 -6.346 1.00 92.94 91 LEU A O 1
ATOM 743 N N . ARG A 1 92 ? 10.498 -12.001 -7.269 1.00 93.25 92 ARG A N 1
ATOM 744 C CA . ARG A 1 92 ? 10.346 -11.180 -6.065 1.00 93.25 92 ARG A CA 1
ATOM 745 C C . ARG A 1 92 ? 8.988 -11.345 -5.395 1.00 93.25 92 ARG A C 1
ATOM 747 O O . ARG A 1 92 ? 8.709 -10.631 -4.439 1.00 93.25 92 ARG A O 1
ATOM 754 N N . SER A 1 93 ? 8.177 -12.298 -5.864 1.00 89.81 93 SER A N 1
ATOM 755 C CA . SER A 1 93 ? 6.817 -12.549 -5.367 1.00 89.81 93 SER A CA 1
ATOM 756 C C . SER A 1 93 ? 5.921 -11.305 -5.413 1.00 89.81 93 SER A C 1
ATOM 758 O O . SER A 1 93 ? 5.071 -11.109 -4.547 1.00 89.81 93 SER A O 1
ATOM 760 N N . LEU A 1 94 ? 6.125 -10.447 -6.416 1.00 90.56 94 LEU A N 1
ATOM 761 C CA . LEU A 1 94 ? 5.340 -9.239 -6.624 1.00 90.56 94 LEU A CA 1
ATOM 762 C C . LEU A 1 94 ? 4.056 -9.594 -7.392 1.00 90.56 94 LEU A C 1
ATOM 764 O O . LEU A 1 94 ? 3.993 -9.474 -8.613 1.00 90.56 94 LEU A O 1
ATOM 768 N N . ASP A 1 95 ? 3.051 -10.079 -6.663 1.00 87.31 95 ASP A N 1
ATOM 769 C CA . ASP A 1 95 ? 1.757 -10.520 -7.205 1.00 87.31 95 ASP A CA 1
ATOM 770 C C . ASP A 1 95 ? 0.735 -9.368 -7.210 1.00 87.31 95 ASP A C 1
ATOM 772 O O . ASP A 1 95 ? -0.163 -9.283 -6.370 1.00 87.31 95 ASP A O 1
ATOM 776 N N . VAL A 1 96 ? 0.933 -8.411 -8.117 1.00 91.12 96 VAL A N 1
ATOM 777 C CA . VAL A 1 96 ? 0.057 -7.243 -8.304 1.00 91.12 96 VAL A CA 1
ATOM 778 C C . VAL A 1 96 ? -0.155 -6.985 -9.789 1.00 91.12 96 VAL A C 1
ATOM 780 O O . VAL A 1 96 ? 0.749 -7.205 -10.587 1.00 91.12 96 VAL A O 1
ATOM 783 N N . ASP A 1 97 ? -1.339 -6.498 -10.156 1.00 91.12 97 ASP A N 1
ATOM 784 C CA . ASP A 1 97 ? -1.620 -6.072 -11.524 1.00 91.12 97 ASP A CA 1
ATOM 785 C C . ASP A 1 97 ? -0.739 -4.877 -11.894 1.00 91.12 97 ASP A C 1
ATOM 787 O O . ASP A 1 97 ? -0.589 -3.931 -11.106 1.00 91.12 97 ASP A O 1
ATOM 791 N N . TYR A 1 98 ? -0.212 -4.884 -13.112 1.00 92.06 98 TYR A N 1
ATOM 792 C CA . TYR A 1 98 ? 0.611 -3.797 -13.616 1.00 92.06 98 TYR A CA 1
ATOM 793 C C . TYR A 1 98 ? 0.423 -3.573 -15.114 1.00 92.06 98 TYR A C 1
ATOM 795 O O . TYR A 1 98 ? 0.060 -4.470 -15.867 1.00 92.06 98 TYR A O 1
ATOM 803 N N . GLU A 1 99 ? 0.689 -2.349 -15.546 1.00 90.00 99 GLU A N 1
ATOM 804 C CA . GLU A 1 99 ? 0.717 -1.936 -16.942 1.00 90.00 99 GLU A CA 1
ATOM 805 C C . GLU A 1 99 ? 2.146 -1.585 -17.320 1.00 90.00 99 GLU A C 1
ATOM 807 O O . GLU A 1 99 ? 2.803 -0.819 -16.618 1.00 90.00 99 GLU A O 1
ATOM 812 N N . ILE A 1 100 ? 2.624 -2.138 -18.426 1.00 89.25 100 ILE A N 1
ATOM 813 C CA . ILE A 1 100 ? 3.920 -1.826 -19.017 1.00 89.25 100 ILE A CA 1
ATOM 814 C C . ILE A 1 100 ? 3.700 -0.808 -20.131 1.00 89.25 100 ILE A C 1
ATOM 816 O O . ILE A 1 100 ? 2.818 -0.990 -20.966 1.00 89.25 100 ILE A O 1
ATOM 820 N N . GLY A 1 101 ? 4.528 0.232 -20.177 1.00 86.94 101 GLY A N 1
ATOM 821 C CA . GLY A 1 101 ? 4.601 1.186 -21.277 1.00 86.94 101 GLY A CA 1
ATOM 822 C C . GLY A 1 101 ? 6.027 1.307 -21.805 1.00 86.94 101 GLY A C 1
ATOM 823 O O . GLY A 1 101 ? 6.973 1.329 -21.026 1.00 86.94 101 GLY A O 1
ATOM 824 N N . ILE A 1 102 ? 6.208 1.411 -23.117 1.00 86.62 102 ILE A N 1
ATOM 825 C CA . ILE A 1 102 ? 7.491 1.775 -23.730 1.00 86.62 102 ILE A CA 1
ATOM 826 C C . ILE A 1 102 ? 7.312 3.113 -24.424 1.00 86.62 102 ILE A C 1
ATOM 828 O O . ILE A 1 102 ? 6.423 3.257 -25.262 1.00 86.62 102 ILE A O 1
ATOM 832 N N . TYR A 1 103 ? 8.175 4.062 -24.091 1.00 84.75 103 TYR A N 1
ATOM 833 C CA . TYR A 1 103 ? 8.144 5.437 -24.572 1.00 84.75 103 TYR A CA 1
ATOM 834 C C . TYR A 1 103 ? 9.378 5.728 -25.428 1.00 84.75 103 TYR A C 1
ATOM 836 O O . TYR A 1 103 ? 10.452 5.189 -25.155 1.00 84.75 103 TYR A O 1
ATOM 844 N N . ASN A 1 104 ? 9.247 6.562 -26.458 1.00 84.00 104 ASN A N 1
ATOM 845 C CA . ASN A 1 104 ? 10.408 7.122 -27.153 1.00 84.00 104 ASN A CA 1
ATOM 846 C C . ASN A 1 104 ? 11.155 8.067 -26.203 1.00 84.00 104 ASN A C 1
ATOM 848 O O . ASN A 1 104 ? 10.526 8.856 -25.506 1.00 84.00 104 ASN A O 1
ATOM 852 N N . ALA A 1 105 ? 12.484 7.989 -26.176 1.00 83.56 105 ALA A N 1
ATOM 853 C CA . ALA A 1 105 ? 13.304 8.833 -25.307 1.00 83.56 105 ALA A CA 1
ATOM 854 C C . ALA A 1 105 ? 13.359 10.300 -25.775 1.00 83.56 105 ALA A C 1
ATOM 856 O O . ALA A 1 105 ? 13.597 11.183 -24.959 1.00 83.56 105 ALA A O 1
ATOM 857 N N . ASP A 1 106 ? 13.125 10.553 -27.067 1.00 82.56 106 ASP A N 1
ATOM 858 C CA . ASP A 1 106 ? 13.261 11.886 -27.666 1.00 82.56 106 ASP A CA 1
ATOM 859 C C . ASP A 1 106 ? 12.049 12.801 -27.405 1.00 82.56 106 ASP A C 1
ATOM 861 O O . ASP A 1 106 ? 12.207 14.009 -27.235 1.00 82.56 106 ASP A O 1
ATOM 865 N N . ASP A 1 107 ? 10.833 12.245 -27.408 1.00 80.38 107 ASP A N 1
ATOM 866 C CA . ASP A 1 107 ? 9.579 13.013 -27.375 1.00 80.38 107 ASP A CA 1
ATOM 867 C C . ASP A 1 107 ? 8.535 12.480 -26.377 1.00 80.38 107 ASP A C 1
ATOM 869 O O . ASP A 1 107 ? 7.392 12.942 -26.377 1.00 80.38 107 ASP A O 1
ATOM 873 N N . ASP A 1 108 ? 8.912 11.509 -25.537 1.00 78.56 108 ASP A N 1
ATOM 874 C CA . ASP A 1 108 ? 8.047 10.853 -24.549 1.00 78.56 108 ASP A CA 1
ATOM 875 C C . ASP A 1 108 ? 6.726 10.312 -25.141 1.00 78.56 108 ASP A C 1
ATOM 877 O O . ASP A 1 108 ? 5.711 10.181 -24.448 1.00 78.56 108 ASP A O 1
ATOM 881 N N . THR A 1 109 ? 6.704 9.962 -26.433 1.00 76.69 109 THR A N 1
ATOM 882 C CA . THR A 1 109 ? 5.525 9.348 -27.058 1.00 76.69 109 THR A CA 1
ATOM 883 C C . THR A 1 109 ? 5.418 7.868 -26.699 1.00 76.69 109 THR A C 1
ATOM 885 O O . THR A 1 109 ? 6.392 7.115 -26.775 1.00 76.69 109 THR A O 1
ATOM 888 N N . LEU A 1 110 ? 4.218 7.425 -26.305 1.00 78.44 110 LEU A N 1
ATOM 889 C CA . LEU A 1 110 ? 3.948 6.016 -26.011 1.00 78.44 110 LEU A CA 1
ATOM 890 C C . LEU A 1 110 ? 3.995 5.198 -27.306 1.00 78.44 110 LEU A C 1
ATOM 892 O O . LEU A 1 110 ? 3.200 5.411 -28.220 1.00 78.44 110 LEU A O 1
ATOM 896 N N . VAL A 1 111 ? 4.897 4.224 -27.354 1.00 79.62 111 VAL A N 1
ATOM 897 C CA . VAL A 1 111 ? 5.116 3.357 -28.516 1.00 79.62 111 VAL A CA 1
ATOM 898 C C . VAL A 1 111 ? 4.492 1.973 -28.328 1.00 79.62 111 VAL A C 1
ATOM 900 O O . VAL A 1 111 ? 4.082 1.337 -29.299 1.00 79.62 111 VAL A O 1
ATOM 903 N N . TYR A 1 112 ? 4.417 1.497 -27.085 1.00 78.75 112 TYR A N 1
ATOM 904 C CA . TYR A 1 112 ? 3.819 0.211 -26.725 1.00 78.75 112 TYR A CA 1
ATOM 905 C C . TYR A 1 112 ? 3.200 0.278 -25.331 1.00 78.75 112 TYR A C 1
ATOM 907 O O . TYR A 1 112 ? 3.798 0.877 -24.444 1.00 78.75 112 TYR A O 1
ATOM 915 N N . GLY A 1 113 ? 2.048 -0.364 -25.137 1.00 79.12 113 GLY A N 1
ATOM 916 C CA . GLY A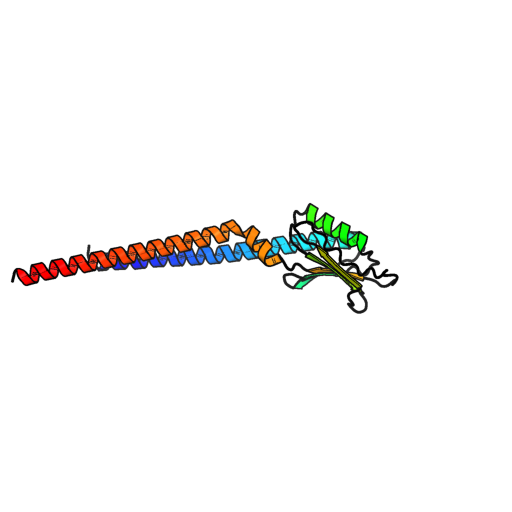 1 113 ? 1.386 -0.503 -23.843 1.00 79.12 113 GLY A CA 1
ATOM 917 C C . GLY A 1 113 ? 0.797 -1.903 -23.679 1.00 79.12 113 GLY A C 1
ATOM 918 O O . GLY A 1 113 ? 0.261 -2.449 -24.644 1.00 79.12 113 GLY A O 1
ATOM 919 N N . ASN A 1 114 ? 0.899 -2.483 -22.484 1.00 81.44 114 ASN A N 1
ATOM 920 C CA . ASN A 1 114 ? 0.354 -3.804 -22.171 1.00 81.44 114 ASN A CA 1
ATOM 921 C C . ASN A 1 114 ? -0.124 -3.879 -20.719 1.00 81.44 114 ASN A C 1
ATOM 923 O O . ASN A 1 114 ? 0.592 -3.445 -19.821 1.00 81.44 114 ASN A O 1
ATOM 927 N N . TYR A 1 115 ? -1.301 -4.458 -20.485 1.00 78.25 115 TYR A N 1
ATOM 928 C CA . TYR A 1 115 ? -1.836 -4.703 -19.145 1.00 78.25 115 TYR A CA 1
ATOM 929 C C . TYR A 1 115 ? -1.624 -6.168 -18.750 1.00 78.25 115 TYR A C 1
ATOM 931 O O . TYR A 1 115 ? -2.008 -7.091 -19.472 1.00 78.25 115 TYR A O 1
ATOM 939 N N . VAL A 1 116 ? -1.054 -6.384 -17.567 1.00 75.50 116 VAL A N 1
ATOM 940 C CA . VAL A 1 116 ? -0.787 -7.703 -16.994 1.00 75.50 116 VAL A CA 1
ATOM 941 C C . VAL A 1 116 ? -1.541 -7.831 -15.672 1.00 75.50 116 VAL A C 1
ATOM 943 O O . VAL A 1 116 ? -1.205 -7.190 -14.676 1.00 75.50 116 VAL A O 1
ATOM 946 N N . ALA A 1 117 ? -2.568 -8.682 -15.656 1.00 71.31 117 ALA A N 1
ATOM 947 C CA . ALA A 1 117 ? -3.272 -9.044 -14.430 1.00 71.31 117 ALA A CA 1
ATOM 948 C C . ALA A 1 117 ? -2.395 -9.943 -13.537 1.00 71.31 117 ALA A C 1
ATOM 950 O O . ALA A 1 117 ? -1.777 -10.888 -14.031 1.00 71.31 117 ALA A O 1
ATOM 951 N N . ALA A 1 118 ? -2.433 -9.731 -12.221 1.00 60.81 118 ALA A N 1
ATOM 952 C CA . ALA A 1 118 ? -1.852 -10.596 -11.189 1.00 60.81 118 ALA A CA 1
ATOM 953 C C . ALA A 1 118 ? -2.382 -12.026 -11.326 1.00 60.81 118 ALA A C 1
ATOM 955 O O . ALA A 1 118 ? -1.640 -13.008 -11.329 1.00 60.81 118 ALA A O 1
ATOM 956 N N . THR A 1 119 ? -3.692 -12.151 -11.568 1.00 53.12 119 THR A N 1
ATOM 957 C CA . THR A 1 119 ? -4.350 -13.437 -11.827 1.00 53.12 119 THR A CA 1
ATOM 958 C C . THR A 1 119 ? -4.190 -13.833 -13.296 1.00 53.12 119 THR A C 1
ATOM 960 O O . THR A 1 119 ? -5.174 -13.865 -14.019 1.00 53.12 119 THR A O 1
ATOM 963 N N . ARG A 1 120 ? -2.948 -14.075 -13.746 1.00 54.66 120 ARG A N 1
ATOM 964 C CA . ARG A 1 120 ? -2.514 -14.659 -15.043 1.00 54.66 120 ARG A CA 1
ATOM 965 C C . ARG A 1 120 ? -3.578 -14.839 -16.145 1.00 54.66 120 ARG A C 1
ATOM 967 O O . ARG A 1 120 ? -3.734 -15.922 -16.713 1.00 54.66 120 ARG A O 1
ATOM 974 N N . GLN A 1 121 ? -4.255 -13.771 -16.527 1.00 41.09 121 GLN A N 1
ATOM 975 C CA . GLN A 1 121 ? -4.967 -13.687 -17.787 1.00 41.09 121 GLN A CA 1
ATOM 976 C C . GLN A 1 121 ? -4.323 -12.534 -18.516 1.00 41.09 121 GLN A C 1
ATOM 978 O O . GLN A 1 121 ? -4.574 -11.367 -18.230 1.00 41.09 121 GLN A O 1
ATOM 983 N N . GLN A 1 122 ? -3.416 -12.897 -19.420 1.00 43.88 122 GLN A N 1
ATOM 984 C CA . GLN A 1 122 ? -2.895 -11.956 -20.388 1.00 43.88 122 GLN A CA 1
ATOM 985 C C . GLN A 1 122 ? -4.081 -11.459 -21.205 1.00 43.88 122 GLN A C 1
ATOM 987 O O . GLN A 1 122 ? -4.604 -12.177 -22.059 1.00 43.88 122 GLN A O 1
ATOM 992 N N . VAL A 1 123 ? -4.527 -10.239 -20.928 1.00 44.16 123 VAL A N 1
ATOM 993 C CA . VAL A 1 123 ? -5.394 -9.513 -21.847 1.00 44.16 123 VAL A CA 1
ATOM 994 C C . VAL A 1 123 ? -4.461 -8.987 -22.931 1.00 44.16 123 VAL A C 1
ATOM 996 O O . VAL A 1 123 ? -3.992 -7.858 -22.895 1.00 44.16 123 VAL A O 1
ATOM 999 N N . TYR A 1 124 ? -4.097 -9.889 -23.845 1.00 45.03 124 TYR A N 1
ATOM 1000 C CA . TYR A 1 124 ? -3.262 -9.592 -25.000 1.00 45.03 124 TYR A CA 1
ATOM 1001 C C . TYR A 1 124 ? -4.078 -8.738 -25.970 1.00 45.03 124 TYR A C 1
ATOM 1003 O O . TYR A 1 124 ? -4.741 -9.277 -26.862 1.00 45.03 124 TYR A O 1
ATOM 1011 N N . ASP A 1 125 ? -4.068 -7.419 -25.778 1.00 45.41 125 ASP A N 1
ATOM 1012 C CA . ASP A 1 125 ? -4.695 -6.510 -26.728 1.00 45.41 125 ASP A CA 1
ATOM 1013 C C . ASP A 1 125 ? -3.734 -6.211 -27.888 1.00 45.41 125 ASP A C 1
ATOM 1015 O O . ASP A 1 125 ? -2.580 -5.803 -27.727 1.00 45.41 125 ASP A O 1
ATOM 1019 N N . LYS A 1 126 ? -4.195 -6.541 -29.095 1.00 46.94 126 LYS A N 1
ATOM 1020 C CA . LYS A 1 126 ? -3.409 -6.575 -30.330 1.00 46.94 126 LYS A CA 1
ATOM 1021 C C . LYS A 1 126 ? -3.386 -5.196 -30.982 1.00 46.94 126 LYS A C 1
ATOM 1023 O O . LYS A 1 126 ? -4.111 -4.955 -31.942 1.00 46.94 126 LYS A O 1
ATOM 1028 N N . THR A 1 127 ? -2.425 -4.367 -30.618 1.00 43.97 127 THR A N 1
ATOM 1029 C CA . THR A 1 127 ? -1.869 -3.376 -31.552 1.00 43.97 127 THR A CA 1
ATOM 1030 C C . THR A 1 127 ? -0.384 -3.655 -31.722 1.00 43.97 127 THR A C 1
ATOM 1032 O O . THR A 1 127 ? 0.493 -3.030 -31.140 1.00 43.97 127 THR A O 1
ATOM 1035 N N . LYS A 1 128 ? -0.094 -4.674 -32.545 1.00 49.56 128 LYS A N 1
ATOM 1036 C CA . LYS A 1 128 ? 1.247 -4.918 -33.082 1.00 49.56 128 LYS A CA 1
ATOM 1037 C C . LYS A 1 128 ? 1.611 -3.781 -34.035 1.00 49.56 128 LYS A C 1
ATOM 1039 O O . LYS A 1 128 ? 1.420 -3.899 -35.243 1.00 49.56 128 LYS A O 1
ATOM 1044 N N . THR A 1 129 ? 2.182 -2.711 -33.514 1.00 45.75 129 THR A N 1
ATOM 1045 C CA . THR A 1 129 ? 3.053 -1.853 -34.313 1.00 45.75 129 THR A CA 1
ATOM 1046 C C . THR A 1 129 ? 4.437 -2.485 -34.258 1.00 45.75 129 THR A C 1
ATOM 1048 O O . THR A 1 129 ? 5.053 -2.566 -33.199 1.00 45.75 129 THR A O 1
ATOM 1051 N N . ASN A 1 130 ? 4.923 -3.005 -35.388 1.00 45.12 130 ASN A N 1
ATOM 1052 C CA . ASN A 1 130 ? 6.338 -3.337 -35.522 1.00 45.12 130 ASN A CA 1
ATOM 1053 C C . ASN A 1 130 ? 7.113 -2.031 -35.329 1.00 45.12 130 ASN A C 1
ATOM 1055 O O . ASN A 1 130 ? 7.124 -1.185 -36.221 1.00 45.12 130 ASN A O 1
ATOM 1059 N N . ILE A 1 131 ? 7.708 -1.833 -34.153 1.00 51.53 131 ILE A N 1
ATOM 1060 C CA . ILE A 1 131 ? 8.499 -0.636 -33.875 1.00 51.53 131 ILE A CA 1
ATOM 1061 C C . ILE A 1 131 ? 9.856 -0.805 -34.561 1.00 51.53 131 ILE A C 1
ATOM 1063 O O . ILE A 1 131 ? 10.843 -1.189 -33.942 1.00 51.53 131 ILE A O 1
ATOM 1067 N N . THR A 1 132 ? 9.894 -0.522 -35.860 1.00 47.69 132 THR A N 1
ATOM 1068 C CA . THR A 1 132 ? 11.104 -0.370 -36.684 1.00 47.69 132 THR A CA 1
ATOM 1069 C C . THR A 1 132 ? 11.670 1.054 -36.617 1.00 47.69 132 THR A C 1
ATOM 1071 O O . THR A 1 132 ? 12.240 1.539 -37.589 1.00 47.69 132 THR A O 1
ATOM 1074 N N . ALA A 1 133 ? 11.523 1.748 -35.486 1.00 50.41 133 ALA A N 1
ATOM 1075 C CA . ALA A 1 133 ? 12.200 3.019 -35.255 1.00 50.41 133 ALA A CA 1
ATOM 1076 C C . ALA A 1 133 ? 13.484 2.765 -34.459 1.00 50.41 133 ALA A C 1
ATOM 1078 O O . ALA A 1 133 ? 13.462 2.157 -33.389 1.00 50.41 133 ALA A O 1
ATOM 1079 N N . ALA A 1 134 ? 14.608 3.207 -35.021 1.00 58.12 134 ALA A N 1
ATOM 1080 C CA . ALA A 1 134 ? 15.949 3.099 -34.458 1.00 58.12 134 ALA A CA 1
ATOM 1081 C C . ALA A 1 134 ? 16.201 4.043 -33.262 1.00 58.12 134 ALA A C 1
ATOM 1083 O O . ALA A 1 134 ? 17.354 4.177 -32.856 1.00 58.12 134 ALA A O 1
ATOM 1084 N N . SER A 1 135 ? 15.153 4.687 -32.738 1.00 68.19 135 SER A N 1
ATOM 1085 C CA . SER A 1 135 ? 15.199 5.635 -31.627 1.00 68.19 135 SER A CA 1
ATOM 1086 C C . SER A 1 135 ? 15.398 4.930 -30.286 1.00 68.19 135 SER A C 1
ATOM 1088 O O . SER A 1 135 ? 14.969 3.788 -30.076 1.00 68.19 135 SER A O 1
ATOM 1090 N N . ALA A 1 136 ? 16.082 5.631 -29.387 1.00 82.81 136 ALA A N 1
ATOM 1091 C CA . ALA A 1 136 ? 16.241 5.261 -27.991 1.00 82.81 136 ALA A CA 1
ATOM 1092 C C . ALA A 1 136 ? 14.869 5.218 -27.298 1.00 82.81 136 ALA A C 1
ATOM 1094 O O . ALA A 1 136 ? 13.990 6.031 -27.592 1.00 82.81 136 ALA A O 1
ATOM 1095 N N . LYS A 1 137 ? 14.660 4.254 -26.395 1.00 87.00 137 LYS A N 1
ATOM 1096 C CA . LYS A 1 137 ? 13.383 4.061 -25.695 1.00 87.00 137 LYS A CA 1
ATOM 1097 C C . LYS A 1 137 ? 13.575 3.940 -24.189 1.00 87.00 137 LYS A C 1
ATOM 1099 O O . LYS A 1 137 ? 14.623 3.486 -23.729 1.00 87.00 137 LYS A O 1
ATOM 1104 N N . ASN A 1 138 ? 12.519 4.285 -23.459 1.00 89.31 138 ASN A N 1
ATOM 1105 C CA . ASN A 1 138 ? 12.390 4.187 -22.009 1.00 89.31 138 ASN A CA 1
ATOM 1106 C C . ASN A 1 138 ? 11.234 3.252 -21.636 1.00 89.31 138 ASN A C 1
ATOM 1108 O O . ASN A 1 138 ? 10.262 3.117 -22.380 1.00 89.31 138 ASN A O 1
ATOM 1112 N N . LEU A 1 139 ? 11.335 2.612 -20.475 1.00 90.62 139 LEU A N 1
ATOM 1113 C CA . LEU A 1 139 ? 10.347 1.667 -19.957 1.00 90.62 139 LEU A CA 1
ATOM 1114 C C . LEU A 1 139 ? 9.590 2.307 -18.796 1.00 90.62 139 LEU A C 1
ATOM 1116 O O . LEU A 1 139 ? 10.203 2.809 -17.867 1.00 90.62 139 LEU A O 1
ATOM 1120 N N . ALA A 1 140 ? 8.269 2.242 -18.787 1.00 90.81 140 ALA A N 1
ATOM 1121 C CA . ALA A 1 140 ? 7.447 2.646 -17.660 1.00 90.81 140 ALA A CA 1
ATOM 1122 C C . ALA A 1 140 ? 6.600 1.483 -17.156 1.00 90.81 140 ALA A C 1
ATOM 1124 O O . ALA A 1 140 ? 6.184 0.623 -17.931 1.00 90.81 140 ALA A O 1
ATOM 1125 N N . VAL A 1 141 ? 6.316 1.484 -15.856 1.00 9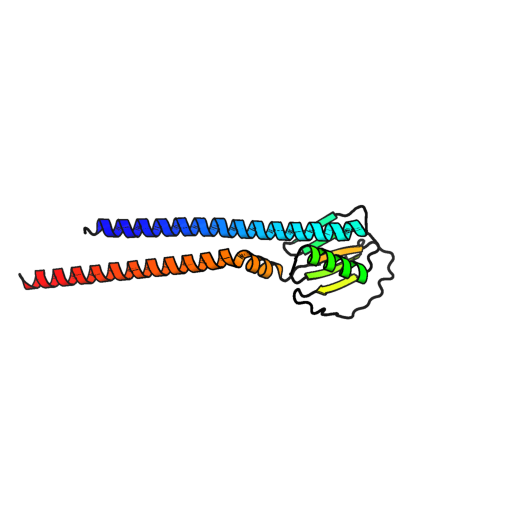3.75 141 VAL A N 1
ATOM 1126 C CA . VAL A 1 141 ? 5.385 0.544 -15.238 1.00 93.75 141 VAL A CA 1
ATOM 1127 C C . VAL A 1 141 ? 4.430 1.281 -14.307 1.00 93.75 141 VAL A C 1
ATOM 1129 O O . VAL A 1 141 ? 4.849 2.055 -13.440 1.00 93.75 141 VAL A O 1
ATOM 1132 N N . TYR A 1 142 ? 3.139 1.019 -14.483 1.00 93.50 142 TYR A N 1
ATOM 1133 C CA . TYR A 1 142 ? 2.054 1.556 -13.674 1.00 93.50 142 TYR A CA 1
ATOM 1134 C C . TYR A 1 142 ? 1.342 0.444 -12.895 1.00 93.50 142 TYR A C 1
ATOM 1136 O O . TYR A 1 142 ? 1.087 -0.625 -13.428 1.00 93.50 142 TYR A O 1
ATOM 1144 N N . PHE A 1 143 ? 0.998 0.692 -11.632 1.00 95.00 143 PHE A N 1
ATOM 1145 C CA . PHE A 1 143 ? 0.364 -0.283 -10.740 1.00 95.00 143 PHE A CA 1
ATOM 1146 C C . PHE A 1 143 ? -1.041 0.184 -10.324 1.00 95.00 143 PHE A C 1
ATOM 1148 O O . PHE A 1 143 ? -1.186 0.828 -9.274 1.00 95.00 143 PHE A O 1
ATOM 1155 N N . PRO A 1 144 ? -2.102 -0.135 -11.092 1.00 91.25 144 PRO A N 1
ATOM 1156 C CA . PRO A 1 144 ? -3.469 0.270 -10.753 1.00 91.25 144 PRO A CA 1
ATOM 1157 C C . PRO A 1 144 ? -3.929 -0.326 -9.412 1.00 91.25 144 PRO A C 1
ATOM 1159 O O . PRO A 1 144 ? -4.583 0.343 -8.610 1.00 91.25 144 PRO A O 1
ATOM 1162 N N . GLY A 1 145 ? -3.519 -1.567 -9.126 1.00 91.38 145 GLY A N 1
ATOM 1163 C CA . GLY A 1 145 ? -3.914 -2.328 -7.939 1.00 91.38 145 GLY A CA 1
ATOM 1164 C C . GLY A 1 145 ? -3.101 -2.069 -6.665 1.00 91.38 145 GLY A C 1
ATOM 1165 O O . GLY A 1 145 ? -3.408 -2.681 -5.639 1.00 91.38 145 GLY A O 1
ATOM 1166 N N . LYS A 1 146 ? -2.098 -1.170 -6.670 1.00 92.94 146 LYS A N 1
ATOM 1167 C CA . LYS A 1 146 ? -1.135 -1.010 -5.552 1.00 92.94 146 LYS A CA 1
ATOM 1168 C C . LYS A 1 146 ? -1.810 -0.867 -4.185 1.00 92.94 146 LYS A C 1
ATOM 1170 O O . LYS A 1 146 ? -1.407 -1.509 -3.223 1.00 92.94 146 LYS A O 1
ATOM 1175 N N . ARG A 1 147 ? -2.858 -0.041 -4.076 1.00 91.81 147 ARG A N 1
ATOM 1176 C CA . ARG A 1 147 ? -3.550 0.194 -2.792 1.00 91.81 147 ARG A CA 1
ATOM 1177 C C . ARG A 1 147 ? -4.215 -1.064 -2.237 1.00 91.81 147 ARG A C 1
ATOM 1179 O O . ARG A 1 147 ? -4.159 -1.286 -1.032 1.00 91.81 147 ARG A O 1
ATOM 1186 N N . SER A 1 148 ? -4.842 -1.863 -3.101 1.00 91.75 148 SER A N 1
ATOM 1187 C CA . SER A 1 148 ? -5.499 -3.107 -2.687 1.00 91.75 148 SER A CA 1
ATOM 1188 C C . SER A 1 148 ? -4.461 -4.162 -2.304 1.00 91.75 148 SER A C 1
ATOM 1190 O O . SER A 1 148 ? -4.599 -4.805 -1.266 1.00 91.75 148 SER A O 1
ATOM 1192 N N . TYR A 1 149 ? -3.365 -4.245 -3.066 1.00 92.88 149 TYR A N 1
ATOM 1193 C CA . TYR A 1 149 ? -2.208 -5.077 -2.734 1.00 92.88 149 TYR A CA 1
ATOM 1194 C C . TYR A 1 149 ? -1.632 -4.733 -1.347 1.00 92.88 149 TYR A C 1
ATOM 1196 O O . TYR A 1 149 ? -1.553 -5.598 -0.476 1.00 92.88 149 TYR A O 1
ATOM 1204 N N . LEU A 1 150 ? -1.338 -3.453 -1.084 1.00 93.56 150 LEU A N 1
ATOM 1205 C CA . LEU A 1 150 ? -0.835 -3.008 0.222 1.00 93.56 150 LEU A CA 1
ATOM 1206 C C . LEU A 1 150 ? -1.843 -3.267 1.353 1.00 93.56 150 LEU A C 1
ATOM 1208 O O . LEU A 1 150 ? -1.464 -3.682 2.445 1.00 93.56 150 LEU A O 1
ATOM 1212 N N . ALA A 1 151 ? -3.143 -3.068 1.114 1.00 92.56 151 ALA A N 1
ATOM 1213 C CA . ALA A 1 151 ? -4.173 -3.385 2.105 1.00 92.56 151 ALA A CA 1
ATOM 1214 C C . ALA A 1 151 ? -4.237 -4.893 2.414 1.00 92.56 151 ALA A C 1
ATOM 1216 O O . ALA A 1 151 ? -4.462 -5.276 3.565 1.00 92.56 151 ALA A O 1
ATOM 1217 N N . ALA A 1 152 ? -4.004 -5.749 1.414 1.00 91.62 152 ALA A N 1
ATOM 1218 C CA . ALA A 1 152 ? -3.939 -7.194 1.594 1.00 91.62 152 ALA A CA 1
ATOM 1219 C C . ALA A 1 152 ? -2.721 -7.625 2.429 1.00 91.62 152 ALA A C 1
ATOM 1221 O O . ALA A 1 152 ? -2.833 -8.563 3.221 1.00 91.62 152 ALA A O 1
ATOM 1222 N N . GLU A 1 153 ? -1.597 -6.921 2.311 1.00 90.00 153 GLU A N 1
ATOM 1223 C CA . GLU A 1 153 ? -0.410 -7.129 3.149 1.00 90.00 153 GLU A CA 1
ATOM 1224 C C . GLU A 1 153 ? -0.655 -6.686 4.608 1.00 90.00 153 GLU A C 1
ATOM 1226 O O . GLU A 1 153 ? -0.160 -7.289 5.560 1.00 90.00 153 GLU A O 1
ATOM 1231 N N . LEU A 1 154 ? -1.525 -5.692 4.811 1.00 94.19 154 LEU A N 1
ATOM 1232 C CA . LEU A 1 154 ? -1.878 -5.130 6.121 1.00 94.19 154 LEU A CA 1
ATOM 1233 C C . LEU A 1 154 ? -3.108 -5.783 6.782 1.00 94.19 154 LEU A C 1
ATOM 1235 O O . LEU A 1 154 ? -3.637 -5.241 7.756 1.00 94.19 154 LEU A O 1
ATOM 1239 N N . LYS A 1 155 ? -3.563 -6.956 6.316 1.00 93.69 155 LYS A N 1
ATOM 1240 C CA . LYS A 1 155 ? -4.762 -7.654 6.838 1.00 93.69 155 LYS A CA 1
ATOM 1241 C C . LYS A 1 155 ? -4.797 -7.763 8.365 1.00 93.69 155 LYS A C 1
ATOM 1243 O O . LYS A 1 155 ? -5.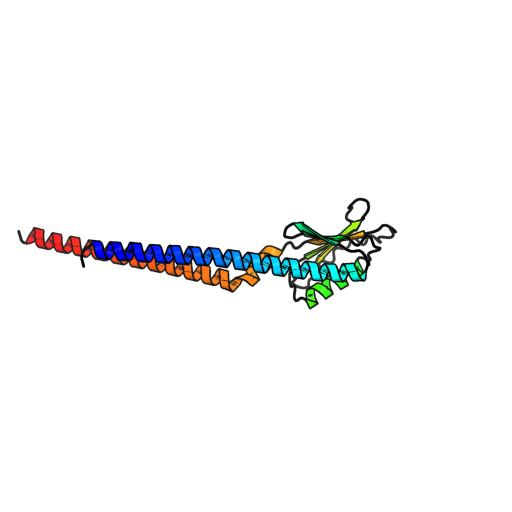837 -7.525 8.972 1.00 93.69 155 LYS A O 1
ATOM 1248 N N . ILE A 1 156 ? -3.663 -8.076 8.993 1.00 92.69 156 ILE A N 1
ATOM 1249 C CA . ILE A 1 156 ? -3.549 -8.224 10.455 1.00 92.69 156 ILE A CA 1
ATOM 1250 C C . ILE A 1 156 ? -3.789 -6.883 11.174 1.00 92.69 156 ILE A C 1
ATOM 1252 O O . ILE A 1 156 ? -4.453 -6.835 12.211 1.00 92.69 156 ILE A O 1
ATOM 1256 N N . TRP A 1 157 ? -3.296 -5.780 10.609 1.00 94.19 157 TRP A N 1
ATOM 1257 C CA . TRP A 1 157 ? -3.486 -4.427 11.139 1.00 94.19 157 TRP A CA 1
ATOM 1258 C C . TRP A 1 157 ? -4.932 -3.944 10.990 1.00 94.19 157 TRP A C 1
ATOM 1260 O O . TRP A 1 157 ? -5.490 -3.320 11.896 1.00 94.19 157 TRP A O 1
ATOM 1270 N N . ILE A 1 158 ? -5.568 -4.272 9.865 1.00 92.38 158 ILE A N 1
ATOM 1271 C CA . ILE A 1 158 ? -6.990 -3.989 9.641 1.00 92.38 158 ILE A CA 1
ATOM 1272 C C . ILE A 1 158 ? -7.840 -4.793 10.634 1.00 92.38 158 ILE A C 1
ATOM 1274 O O . ILE A 1 158 ? -8.705 -4.234 11.306 1.00 92.38 158 ILE A O 1
ATOM 1278 N N . PHE A 1 159 ? -7.550 -6.085 10.796 1.00 95.44 159 PHE A N 1
ATOM 1279 C CA . PHE A 1 159 ? -8.262 -6.960 11.726 1.00 95.44 159 PHE A CA 1
ATOM 1280 C C . PHE A 1 159 ? -8.143 -6.502 13.189 1.00 95.44 159 PHE A C 1
ATOM 1282 O O . PHE A 1 159 ? -9.149 -6.439 13.895 1.00 95.44 159 PHE A O 1
ATOM 1289 N N . SER A 1 160 ? -6.949 -6.105 13.645 1.00 94.94 160 SER A N 1
ATOM 1290 C CA . SER A 1 160 ? -6.774 -5.577 15.008 1.00 94.94 160 SER A CA 1
ATOM 1291 C C . SER A 1 160 ? -7.530 -4.265 15.233 1.00 94.94 160 SER A C 1
ATOM 1293 O O . SER A 1 160 ? -8.082 -4.049 16.311 1.00 94.94 160 SER A O 1
ATOM 1295 N N . THR A 1 161 ? -7.654 -3.430 14.199 1.00 94.75 161 THR A N 1
ATOM 1296 C CA . THR A 1 161 ? -8.472 -2.211 14.246 1.00 94.75 161 THR A CA 1
ATOM 1297 C C . THR A 1 161 ? -9.959 -2.537 14.421 1.00 94.75 161 THR A C 1
ATOM 1299 O O . THR A 1 161 ? -10.633 -1.901 15.229 1.00 94.75 161 THR A O 1
ATOM 1302 N N . VAL A 1 162 ? -10.471 -3.568 13.737 1.00 96.12 162 VAL A N 1
ATOM 1303 C CA . VAL A 1 162 ? -11.856 -4.043 13.920 1.00 96.12 162 VAL A CA 1
ATOM 1304 C C . VAL A 1 162 ? -12.083 -4.546 15.347 1.00 96.12 162 VAL A C 1
ATOM 1306 O O . VAL A 1 162 ? -13.072 -4.170 15.975 1.00 96.12 162 VAL A O 1
ATOM 1309 N N . ILE A 1 163 ? -11.157 -5.341 15.894 1.00 96.44 163 ILE A N 1
ATOM 1310 C CA . ILE A 1 163 ? -11.242 -5.811 17.286 1.00 96.44 163 ILE A CA 1
ATOM 1311 C C . ILE A 1 163 ? -11.276 -4.630 18.258 1.00 96.44 163 ILE A C 1
ATOM 1313 O O . ILE A 1 163 ? -12.110 -4.610 19.162 1.00 96.44 163 ILE A O 1
ATOM 1317 N N . LEU A 1 164 ? -10.418 -3.625 18.066 1.00 95.75 164 LEU A N 1
ATOM 1318 C CA . LEU A 1 164 ? -10.396 -2.441 18.922 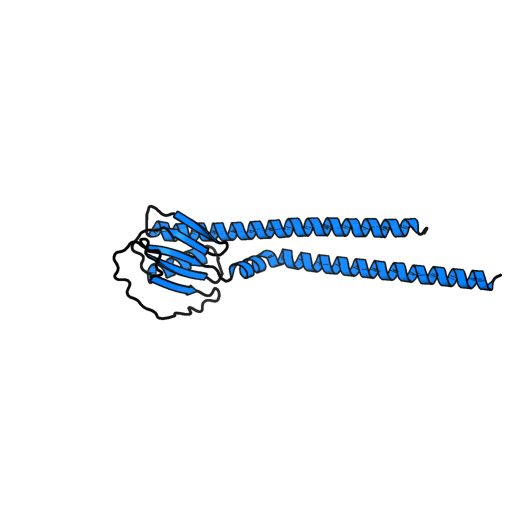1.00 95.75 164 LEU A CA 1
ATOM 1319 C C . LEU A 1 164 ? -11.737 -1.692 18.891 1.00 95.75 164 LEU A C 1
ATOM 1321 O O . LEU A 1 164 ? -12.239 -1.293 19.940 1.00 95.75 164 LEU A O 1
ATOM 1325 N N . LEU A 1 165 ? -12.354 -1.546 17.715 1.00 96.12 165 LEU A N 1
ATOM 1326 C CA . LEU A 1 165 ? -13.677 -0.928 17.590 1.00 96.12 165 LEU A CA 1
ATOM 1327 C C . LEU A 1 165 ? -14.764 -1.734 18.313 1.00 96.12 165 LEU A C 1
ATOM 1329 O O . LEU A 1 165 ? -15.603 -1.146 18.997 1.00 96.12 165 LEU A O 1
ATOM 1333 N N . LEU A 1 166 ? -14.725 -3.067 18.227 1.00 97.31 166 LEU A N 1
ATOM 1334 C CA . LEU A 1 166 ? -15.635 -3.935 18.980 1.00 97.31 166 LEU A CA 1
ATOM 1335 C C . LEU A 1 166 ? -15.434 -3.790 20.493 1.00 97.31 166 LEU A C 1
ATOM 1337 O O . LEU A 1 166 ? -16.415 -3.691 21.229 1.00 97.31 166 LEU A O 1
ATOM 1341 N N . MET A 1 167 ? -14.185 -3.712 20.963 1.00 95.38 167 MET A N 1
ATOM 1342 C CA . MET A 1 167 ? -13.881 -3.464 22.376 1.00 95.38 167 MET A CA 1
ATOM 1343 C C . MET A 1 167 ? -14.401 -2.101 22.842 1.00 95.38 167 MET A C 1
ATOM 1345 O O . MET A 1 167 ? -15.010 -2.015 23.909 1.00 95.38 167 MET A O 1
ATOM 1349 N N . CYS A 1 168 ? -14.226 -1.048 22.039 1.00 95.12 168 CYS A N 1
ATOM 1350 C CA . CYS A 1 168 ? -14.806 0.267 22.309 1.00 95.12 168 CYS A CA 1
ATOM 1351 C C . CYS A 1 168 ? -16.340 0.203 22.387 1.00 95.12 168 CYS A C 1
ATOM 1353 O O . CYS A 1 168 ? -16.931 0.781 23.300 1.00 95.12 168 CYS A O 1
ATOM 1355 N N . GLY A 1 169 ? -16.984 -0.536 21.478 1.00 95.81 169 GLY A N 1
ATOM 1356 C CA . GLY A 1 169 ? -18.430 -0.761 21.490 1.00 95.81 169 GLY A CA 1
ATOM 1357 C C . GLY A 1 169 ? -18.905 -1.495 22.747 1.00 95.81 169 GLY A C 1
ATOM 1358 O O . GLY A 1 169 ? -19.856 -1.060 23.397 1.00 95.81 169 GLY A O 1
ATOM 1359 N N . PHE A 1 170 ? -18.206 -2.561 23.147 1.00 96.38 170 PHE A N 1
ATOM 1360 C CA . PHE A 1 170 ? -18.511 -3.298 24.373 1.00 96.38 170 PHE A CA 1
ATOM 1361 C C . PHE A 1 170 ? -18.318 -2.434 25.625 1.00 96.38 170 PHE A C 1
ATOM 1363 O O . PHE A 1 170 ? -19.164 -2.446 26.518 1.00 96.38 170 PHE A O 1
ATOM 1370 N N . PHE A 1 171 ? -17.251 -1.632 25.678 1.00 94.44 171 PHE A N 1
ATOM 1371 C CA . PHE A 1 171 ? -17.033 -0.681 26.766 1.00 94.44 171 PHE A CA 1
ATOM 1372 C C . PHE A 1 171 ? -18.165 0.348 26.843 1.00 94.44 171 PHE A C 1
ATOM 1374 O O . PHE A 1 171 ? -18.717 0.567 27.920 1.00 94.44 171 PHE A O 1
ATOM 1381 N N . ALA A 1 172 ? -18.569 0.931 25.711 1.00 92.75 172 ALA A N 1
ATOM 1382 C CA . ALA A 1 172 ? -19.683 1.875 25.661 1.00 92.75 172 ALA A CA 1
ATOM 1383 C C . ALA A 1 172 ? -20.998 1.238 26.145 1.00 92.75 172 ALA A C 1
ATOM 1385 O O . ALA A 1 172 ? -21.713 1.838 26.950 1.00 92.75 172 ALA A O 1
ATOM 1386 N N . TYR A 1 173 ? -21.285 0.004 25.723 1.00 94.44 173 TYR A N 1
ATOM 1387 C CA . TYR A 1 173 ? -22.446 -0.755 26.189 1.00 94.44 173 TYR A CA 1
ATOM 1388 C C . TYR A 1 173 ? -22.397 -1.028 27.700 1.00 94.44 173 TYR A C 1
ATOM 1390 O O . TYR A 1 173 ? -23.373 -0.770 28.407 1.00 94.44 173 TYR A O 1
ATOM 1398 N N . ALA A 1 174 ? -21.256 -1.488 28.219 1.00 91.06 174 ALA A N 1
ATOM 1399 C CA . ALA A 1 174 ? -21.070 -1.735 29.646 1.00 91.06 174 ALA A CA 1
ATOM 1400 C C . ALA A 1 174 ? -21.262 -0.452 30.470 1.00 91.06 174 ALA A C 1
ATOM 1402 O O . ALA A 1 174 ? -21.929 -0.469 31.506 1.00 91.06 174 ALA A O 1
ATOM 1403 N N . MET A 1 175 ? -20.738 0.682 29.989 1.00 88.88 175 MET A N 1
ATOM 1404 C CA . MET A 1 175 ? -20.935 1.985 30.630 1.00 88.88 175 MET A CA 1
ATOM 1405 C C . MET A 1 175 ? -22.403 2.409 30.617 1.00 88.88 175 MET A C 1
ATOM 1407 O O . MET A 1 175 ? -22.919 2.859 31.642 1.00 88.88 175 MET A O 1
ATOM 1411 N N . TYR A 1 176 ? -23.096 2.225 29.491 1.00 88.88 176 TYR A N 1
ATOM 1412 C CA . TYR A 1 176 ? -24.528 2.490 29.393 1.00 88.88 176 TYR A CA 1
ATOM 1413 C C . TYR A 1 176 ? -25.338 1.645 30.391 1.00 88.88 176 TYR A C 1
ATOM 1415 O O . TYR A 1 176 ? -26.153 2.201 31.132 1.00 88.88 176 TYR A O 1
ATOM 1423 N N . SER A 1 177 ? -25.086 0.332 30.461 1.00 87.38 177 SER A N 1
ATOM 1424 C CA . SER A 1 177 ? -25.780 -0.577 31.388 1.00 87.38 177 SER A CA 1
ATOM 1425 C C . SER A 1 177 ? -25.575 -0.158 32.843 1.00 87.38 177 SER A C 1
ATOM 1427 O O . SER A 1 177 ? -26.538 -0.007 33.593 1.00 87.38 177 SER A O 1
ATOM 1429 N N . LEU A 1 178 ? -24.330 0.134 33.225 1.00 87.38 178 LEU A N 1
ATOM 1430 C CA . LEU A 1 178 ? -23.985 0.509 34.594 1.00 87.38 178 LEU A CA 1
ATOM 1431 C C . LEU A 1 178 ? -24.642 1.840 35.005 1.00 87.38 178 LEU A C 1
ATOM 1433 O O . LEU A 1 178 ? -25.212 1.955 36.095 1.00 87.38 178 LEU A O 1
ATOM 1437 N N . LEU A 1 179 ? -24.623 2.851 34.127 1.00 84.75 179 LEU A N 1
ATOM 1438 C CA . LEU A 1 179 ? -25.306 4.126 34.379 1.00 84.75 179 LEU A CA 1
ATOM 1439 C C . LEU A 1 179 ? -26.828 3.952 34.497 1.00 84.75 179 LEU A C 1
ATOM 1441 O O . LEU A 1 179 ? -27.461 4.629 35.309 1.00 84.75 179 LEU A O 1
ATOM 1445 N N . ARG A 1 180 ? -27.419 3.040 33.716 1.00 85.88 180 ARG A N 1
ATOM 1446 C CA . ARG A 1 180 ? -28.849 2.720 33.782 1.00 85.88 180 ARG A CA 1
ATOM 1447 C C . ARG A 1 180 ? -29.219 2.036 35.100 1.00 85.88 180 ARG A C 1
ATOM 1449 O O . ARG A 1 180 ? -30.183 2.455 35.737 1.00 85.88 180 ARG A O 1
ATOM 1456 N N . GLU A 1 181 ? -28.451 1.041 35.539 1.00 84.06 181 GLU A N 1
ATOM 1457 C CA . GLU A 1 181 ? -28.663 0.342 36.818 1.00 84.06 181 GLU A CA 1
ATOM 1458 C C . GLU A 1 181 ? -28.609 1.299 38.019 1.00 84.06 181 GLU A C 1
ATOM 1460 O O . GLU A 1 181 ? -29.453 1.227 38.915 1.00 84.06 181 GLU A O 1
ATOM 1465 N N . ARG A 1 182 ? -27.673 2.259 38.005 1.00 80.50 182 ARG A N 1
ATOM 1466 C CA . ARG A 1 182 ? -27.566 3.316 39.027 1.00 80.50 182 ARG A CA 1
ATOM 1467 C C . ARG A 1 182 ? -28.831 4.162 39.136 1.00 80.50 182 ARG A C 1
ATOM 1469 O O . ARG A 1 182 ? -29.324 4.355 40.244 1.00 80.50 182 ARG A O 1
ATOM 1476 N N . LYS A 1 183 ? -29.374 4.622 38.004 1.00 79.50 183 LYS A N 1
ATOM 1477 C CA . LYS A 1 183 ? -30.596 5.442 37.988 1.00 79.50 183 LYS A CA 1
ATOM 1478 C C . LYS A 1 183 ? -31.792 4.706 38.596 1.00 79.50 183 LYS A C 1
ATOM 1480 O O . LYS A 1 183 ? -32.553 5.302 39.348 1.00 79.50 183 LYS A O 1
ATOM 1485 N N . PHE A 1 184 ? -31.950 3.411 38.318 1.00 77.81 184 PHE A N 1
ATOM 1486 C CA . PHE A 1 184 ? -33.030 2.619 38.919 1.00 77.81 184 PHE A CA 1
ATOM 1487 C C . PHE A 1 184 ? -32.864 2.422 40.428 1.00 77.81 184 PHE A C 1
ATOM 1489 O O . PHE A 1 184 ? -33.861 2.399 41.149 1.00 77.81 184 PHE A O 1
ATOM 1496 N N . ALA A 1 185 ? -31.629 2.276 40.912 1.00 75.50 185 ALA A N 1
ATOM 1497 C CA . ALA A 1 185 ? -31.362 2.160 42.341 1.00 75.50 185 ALA A CA 1
ATOM 1498 C C . ALA A 1 185 ? -31.687 3.462 43.095 1.00 75.50 185 ALA A C 1
ATOM 1500 O O . ALA A 1 185 ? -32.288 3.400 44.166 1.00 75.50 185 ALA A O 1
ATOM 1501 N N . GLU A 1 186 ? -31.348 4.621 42.519 1.00 80.00 186 GLU A N 1
ATOM 1502 C CA . GLU A 1 186 ? -31.685 5.939 43.079 1.00 80.00 186 GLU A CA 1
ATOM 1503 C C . GLU A 1 186 ? -33.208 6.139 43.146 1.00 80.00 186 GLU A C 1
ATOM 1505 O O . GLU A 1 186 ? -33.735 6.385 44.225 1.00 80.00 186 GLU A O 1
ATOM 1510 N N . LEU A 1 187 ? -33.937 5.873 42.054 1.00 77.75 187 LEU A N 1
ATOM 1511 C CA . LEU A 1 187 ? -35.405 5.985 42.025 1.00 77.75 187 LEU A CA 1
ATOM 1512 C C . LEU A 1 187 ? -36.109 5.079 43.049 1.00 77.75 187 LEU A C 1
ATOM 1514 O O . LEU A 1 187 ? -37.087 5.491 43.669 1.00 77.75 187 LEU A O 1
ATOM 1518 N N . LYS A 1 188 ? -35.631 3.839 43.241 1.00 70.69 188 LYS A N 1
ATOM 1519 C CA . LYS A 1 188 ? -36.181 2.932 44.266 1.00 70.69 188 LYS A CA 1
ATOM 1520 C C . LYS A 1 188 ? -35.927 3.450 45.680 1.00 70.69 188 LYS A C 1
ATOM 1522 O O . LYS A 1 188 ? -36.815 3.353 46.522 1.00 70.69 188 LYS A O 1
ATOM 1527 N N . SER A 1 189 ? -34.728 3.974 45.934 1.00 78.62 189 SER A N 1
ATOM 1528 C CA . SER A 1 189 ? -34.381 4.570 47.225 1.00 78.62 189 SER A CA 1
ATOM 1529 C C . SER A 1 189 ? -35.265 5.781 47.525 1.00 78.62 189 SER A C 1
ATOM 1531 O O . SER A 1 189 ? -35.796 5.884 48.628 1.00 78.62 189 SER A O 1
ATOM 1533 N N . ASP A 1 190 ? -35.468 6.653 46.536 1.00 80.44 190 ASP A N 1
ATOM 1534 C CA . ASP A 1 190 ? -36.297 7.854 46.668 1.00 80.44 190 ASP A CA 1
ATOM 1535 C C . ASP A 1 190 ? -37.771 7.502 46.892 1.00 80.44 190 ASP A C 1
ATOM 1537 O O . ASP A 1 190 ? -38.424 8.103 47.741 1.00 80.44 190 ASP A O 1
ATOM 1541 N N . PHE A 1 191 ? -38.286 6.478 46.203 1.00 81.50 191 PHE A N 1
ATOM 1542 C CA . PHE A 1 191 ? -39.651 5.992 46.406 1.00 81.50 191 PHE A CA 1
ATOM 1543 C C . PHE A 1 191 ? -39.885 5.485 47.835 1.00 81.50 191 PHE A C 1
ATOM 1545 O O . PHE A 1 191 ? -40.870 5.862 48.465 1.00 81.50 191 PHE A O 1
ATOM 1552 N N . ILE A 1 192 ? -38.974 4.660 48.364 1.00 80.19 192 ILE A N 1
ATOM 1553 C CA . ILE A 1 192 ? -39.082 4.145 49.736 1.00 80.19 192 ILE A CA 1
ATOM 1554 C C . ILE A 1 192 ? -39.022 5.302 50.733 1.00 80.19 192 ILE A C 1
ATOM 1556 O O . ILE A 1 192 ? -39.871 5.399 51.616 1.00 80.19 192 ILE A O 1
ATOM 1560 N N . ASN A 1 193 ? -38.056 6.207 50.573 1.00 78.88 193 ASN A N 1
ATOM 1561 C CA . ASN A 1 193 ? -37.879 7.324 51.494 1.00 78.88 193 ASN A CA 1
ATOM 1562 C C . ASN A 1 193 ? -39.084 8.286 51.477 1.00 78.88 193 ASN A C 1
ATOM 1564 O O . ASN A 1 193 ? -39.480 8.781 52.525 1.00 78.88 193 ASN A O 1
ATOM 1568 N N . ASN A 1 194 ? -39.710 8.489 50.313 1.00 82.88 194 ASN A N 1
ATOM 1569 C CA . ASN A 1 194 ? -40.913 9.309 50.166 1.00 82.88 194 ASN A CA 1
ATOM 1570 C C . ASN A 1 194 ? -42.199 8.628 50.674 1.00 82.88 194 ASN A C 1
ATOM 1572 O O . ASN A 1 194 ? -43.141 9.329 51.011 1.00 82.88 194 ASN A O 1
ATOM 1576 N N . MET A 1 195 ? -42.277 7.291 50.708 1.00 81.12 195 MET A N 1
ATOM 1577 C CA . MET A 1 195 ? -43.432 6.576 51.283 1.00 81.12 195 MET A CA 1
ATOM 1578 C C . MET A 1 195 ? -43.332 6.342 52.797 1.00 81.12 195 MET A C 1
ATOM 1580 O O . MET A 1 195 ? -44.337 6.011 53.419 1.00 81.12 195 MET A O 1
ATOM 1584 N N . THR A 1 196 ? -42.135 6.436 53.383 1.00 80.06 196 THR A N 1
ATOM 1585 C CA . THR A 1 196 ? -41.916 6.154 54.818 1.00 80.06 196 THR A CA 1
ATOM 1586 C C . THR A 1 196 ? -42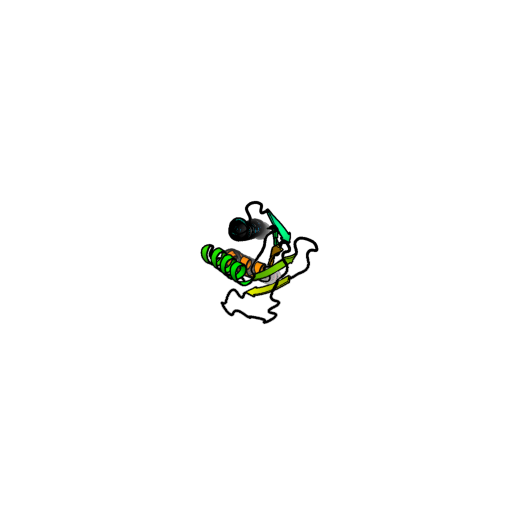.115 7.396 55.701 1.00 80.06 196 THR A C 1
ATOM 1588 O O . THR A 1 196 ? -42.216 7.269 56.920 1.00 80.06 196 THR A O 1
ATOM 1591 N N . HIS A 1 197 ? -42.165 8.582 55.093 1.00 67.88 197 HIS A N 1
ATOM 1592 C CA . HIS A 1 197 ? -42.493 9.859 55.728 1.00 67.88 197 HIS A CA 1
ATOM 1593 C C . HIS A 1 197 ? -43.962 10.215 55.462 1.00 67.88 197 HIS A C 1
ATOM 1595 O O . HIS A 1 197 ? -44.569 10.880 56.332 1.00 67.88 197 HIS A O 1
#

Radius of gyration: 29.7 Å; chains: 1; bounding box: 68×28×92 Å

Secondary structure (DSSP, 8-state):
--HHHHHHHHHHHHHHHHHHHHHHHHHHHHHHHHHHHHHHHHHHHHHHHHHHTT-SS-EEEEEETTEEEEEEEE---HHHHHHHHHHHHHHTT----EEEEEEETTT--EEEEEEE-SSS-B--------------EEEEEE-TTHHHHHHHHTHHHHHHHHHHHHHHHHHHHHHHHHHHHHHHHHHHHHHHHHHH-

Foldseek 3Di:
DPPVVLVVVLVVVVVVLVVVVVVLVVVLVVLLVVLLVVLVVLLQVLLVVLLVVFAVDWDWDDPDSFKIKIQNQGDDDPVVSVVSSVVSCVVSVVLAKKKKFKAFPPPRHTPDIFTAHSPPDGPPDDPPDPPPDRTGIMMMMGTPCSVVVSVVVCVVSVVVVVVSVVVVVVSVVVSVVVVVVVVVVVVVVVVVVVVVD